Protein AF-A0A1X7UQG1-F1 (afdb_monomer)

Sequence (268 aa):
MSDMDQRREVWDGKVPVSFILSQQELQQAGGTTIPEPVFMLLPRVSYFPLVYDKLVKLYARAVSASLDDKIWLSYGPSPLKWHYPVGILFDLFARSTELPWEITVHFKDYPTDDILIYEGKEALEGHFLSKLKEADWLKHGAKVIQQFTPSEFGKLWQSISQHHFEDFWSVNQKLMLNIKGEMEPFKFVPFSIYREGKRLYQGLIASQDTTFGDVMNLYQKEFPSASLADHQFLLHGIEIPAVAHLQWVSEHLSYPDNFLHIVLTRKT

Nearest PDB structures (foldseek):
  4naw-assembly2_F  TM=9.025E-01  e=4.759E-30  Homo sapiens
  4naw-assembly4_N  TM=9.082E-01  e=2.559E-29  Homo sapiens
  5d7g-assembly2_E  TM=9.107E-01  e=7.105E-29  Homo sapiens
  5d7g-assembly2_G  TM=9.146E-01  e=2.362E-28  Homo sapiens
  5d7g-assembly1_A  TM=9.204E-01  e=1.270E-27  Homo sapiens

InterPro domains:
  IPR007239 Autophagy-related protein 5 [PTHR13040] (3-266)
  IPR042526 Autophagy protein Atg5, helix rich domain [G3DSA:1.10.246.190] (120-177)
  IPR042527 Autophagy protein Atg5, UblA domain superfamily [G3DSA:3.10.20.620] (14-119)
  IPR048318 Autophagy protein ATG5, UblB domain [PF04106] (189-264)
  IPR048939 Autophagy protein ATG5, UblA domain [PF20638] (10-107)
  IPR048940 Autophagy protein ATG5, alpha-helical bundle region [PF20637] (122-177)

Foldseek 3Di:
DDLVVLLVCLLQQWAWEWEAEDPVLLVVQVAPDGAHIDIDTHGQLAFPLLCVVVVCVRCCVRRVDDPPFQKWKDQVVGTAARLDGPLQSCLAHPLPHDDDRYMYIDRDPDPVVHYPGDPDDVVSLVSLVVLLQVQLCQFAVSPQVVPDDPVLSVQLSVCSSVSPDVSNCVRCVSSCAYPVRHRDFGQWQAEFEDHPNDTDDTDTDGQPPAFLLVVLVVVCVVVVVDDSVQKAWDQSRDGDDRRHRRSSCQNRRARSSSYRYIYIDTDD

Mean predicted aligned error: 4.46 Å

Secondary structure (DSSP, 8-state):
--HHHHHHHHHH-EEEEEEEE-HHHHHHTT--SPPPPEEEEEETTS-GGGGHHHHHHHHHHHHT--TTS--EEEETTEEP-TTS-HHHHHHHHTTTSPSSEEEEEESSS--TTTS-----HHHHHHHHHHHHHHHHHHHHTTTTGGG--HHHHHHHHHHHHTT-HHHHHHHHGGGGS-TTS-----SS--EEEEETTEEEE-----STT-BHHHHHHHHHHH-TTS-GGGEEEEETTEEPPTTSBHHHHHHHH--TTS-EEEEEEE--

Radius of gyration: 19.52 Å; Cα contacts (8 Å, |Δi|>4): 439; chains: 1; bounding box: 45×47×54 Å

Structure (mmCIF, N/CA/C/O backbone):
data_AF-A0A1X7UQG1-F1
#
_entry.id   AF-A0A1X7UQG1-F1
#
loop_
_atom_site.group_PDB
_atom_site.id
_atom_site.type_symbol
_atom_site.label_atom_id
_atom_site.label_alt_id
_atom_site.label_comp_id
_atom_site.label_asym_id
_atom_site.label_entity_id
_atom_site.label_seq_id
_atom_site.pdbx_PDB_ins_code
_atom_site.Cartn_x
_atom_site.Cartn_y
_atom_site.Cartn_z
_atom_site.occupancy
_atom_site.B_iso_or_equiv
_atom_site.auth_seq_id
_atom_site.auth_comp_id
_atom_site.auth_asym_id
_atom_site.auth_atom_id
_atom_site.pdbx_PDB_model_num
ATOM 1 N N . MET A 1 1 ? -8.277 2.140 -24.097 1.00 59.41 1 MET A N 1
ATOM 2 C CA . MET A 1 1 ? -7.894 2.718 -22.798 1.00 59.41 1 MET A CA 1
ATOM 3 C C . MET A 1 1 ? -6.431 3.094 -22.913 1.00 59.41 1 MET A C 1
ATOM 5 O O . MET A 1 1 ? -5.668 2.256 -23.378 1.00 59.41 1 MET A O 1
ATOM 9 N N . SER A 1 2 ? -6.079 4.347 -22.650 1.00 85.25 2 SER A N 1
ATOM 10 C CA . SER A 1 2 ? -4.690 4.812 -22.671 1.00 85.25 2 SER A CA 1
ATOM 11 C C . SER A 1 2 ? -3.938 4.358 -21.414 1.00 85.25 2 SER A C 1
ATOM 13 O O . SER A 1 2 ? -4.555 3.980 -20.417 1.00 85.25 2 SER A O 1
ATOM 15 N N . ASP A 1 3 ? -2.610 4.433 -21.439 1.00 85.56 3 ASP A N 1
ATOM 16 C CA . ASP A 1 3 ? -1.755 4.144 -20.279 1.00 85.56 3 ASP A CA 1
ATOM 17 C C . ASP A 1 3 ? -2.063 5.059 -19.072 1.00 85.56 3 ASP A C 1
ATOM 19 O O . ASP A 1 3 ? -2.015 4.639 -17.913 1.00 85.56 3 ASP A O 1
ATOM 23 N N . MET A 1 4 ? -2.449 6.315 -19.326 1.00 87.25 4 MET A N 1
ATOM 24 C CA . MET A 1 4 ? -2.867 7.256 -18.277 1.00 87.25 4 MET A CA 1
ATOM 25 C C . MET A 1 4 ? -4.212 6.875 -17.655 1.00 87.25 4 MET A C 1
ATOM 27 O O . MET A 1 4 ? -4.384 7.028 -16.444 1.00 87.25 4 MET A O 1
ATOM 31 N N . ASP A 1 5 ? -5.139 6.339 -18.452 1.00 91.12 5 ASP A N 1
ATOM 32 C CA . ASP A 1 5 ? -6.432 5.871 -17.947 1.00 91.12 5 ASP A CA 1
ATOM 33 C C . ASP A 1 5 ? -6.238 4.697 -16.979 1.00 91.12 5 ASP A C 1
ATOM 35 O O . ASP A 1 5 ? -6.887 4.631 -15.944 1.00 91.12 5 ASP A O 1
ATOM 39 N N . GLN A 1 6 ? -5.285 3.802 -17.239 1.00 91.81 6 GLN A N 1
ATOM 40 C CA . GLN A 1 6 ? -5.004 2.688 -16.328 1.00 91.81 6 GLN A CA 1
ATOM 41 C C . GLN A 1 6 ? -4.429 3.134 -14.990 1.00 91.81 6 GLN A C 1
ATOM 43 O O . GLN A 1 6 ? -4.849 2.652 -13.940 1.00 91.81 6 GLN A O 1
ATOM 48 N N . ARG A 1 7 ? -3.497 4.093 -15.015 1.00 94.81 7 ARG A N 1
ATOM 49 C CA . ARG A 1 7 ? -2.981 4.708 -13.787 1.00 94.81 7 ARG A CA 1
ATOM 50 C C . ARG A 1 7 ? -4.107 5.373 -12.999 1.00 94.81 7 ARG A C 1
ATOM 52 O O . ARG A 1 7 ? -4.094 5.327 -11.769 1.00 94.81 7 ARG A O 1
ATOM 59 N N . ARG A 1 8 ? -5.074 5.989 -13.693 1.00 96.62 8 ARG A N 1
ATOM 60 C CA . ARG A 1 8 ? -6.261 6.585 -13.069 1.00 96.62 8 ARG A CA 1
ATOM 61 C C . ARG A 1 8 ? -7.130 5.529 -12.400 1.00 96.62 8 ARG A C 1
ATOM 63 O O . ARG A 1 8 ? -7.465 5.709 -11.239 1.00 96.62 8 ARG A O 1
ATOM 70 N N . GLU A 1 9 ? -7.432 4.429 -13.084 1.00 96.19 9 GLU A N 1
ATOM 71 C CA . GLU A 1 9 ? -8.219 3.320 -12.522 1.00 96.19 9 GLU A CA 1
ATOM 72 C C . GLU A 1 9 ? -7.566 2.744 -11.256 1.00 96.19 9 GLU A C 1
ATOM 74 O O . GLU A 1 9 ? -8.230 2.531 -10.241 1.00 96.19 9 GLU A O 1
ATOM 79 N N . VAL A 1 10 ? -6.241 2.560 -11.275 1.00 96.62 10 VAL A N 1
ATOM 80 C CA . VAL A 1 10 ? -5.475 2.142 -10.090 1.00 96.62 10 VAL A CA 1
ATOM 81 C C . VAL A 1 10 ? -5.617 3.146 -8.947 1.00 96.62 10 VAL A C 1
ATOM 83 O O . VAL A 1 10 ? -5.850 2.751 -7.802 1.00 96.62 10 VAL A O 1
ATOM 86 N N . TRP A 1 11 ? -5.475 4.438 -9.248 1.00 97.88 11 TRP A N 1
ATOM 87 C CA . TRP A 1 11 ? -5.582 5.506 -8.258 1.00 97.88 11 TRP A CA 1
ATOM 88 C C . TRP A 1 11 ? -6.982 5.574 -7.648 1.00 97.88 11 TRP A C 1
ATOM 90 O O . TRP A 1 11 ? -7.111 5.558 -6.426 1.00 97.88 11 TRP A O 1
ATOM 100 N N . ASP A 1 12 ? -8.018 5.597 -8.484 1.00 97.75 12 ASP A N 1
ATOM 101 C CA . ASP A 1 12 ? -9.414 5.799 -8.092 1.00 97.75 12 ASP A CA 1
ATOM 102 C C . ASP A 1 12 ? -10.063 4.548 -7.482 1.00 97.75 12 ASP A C 1
ATOM 104 O O . ASP A 1 12 ? -11.163 4.635 -6.923 1.00 97.75 12 ASP A O 1
ATOM 108 N N . GLY A 1 13 ? -9.391 3.393 -7.535 1.00 97.56 13 GLY A N 1
ATOM 109 C CA . GLY A 1 13 ? -9.840 2.157 -6.906 1.00 97.56 13 GLY A CA 1
ATOM 110 C C . GLY A 1 13 ? -10.094 2.336 -5.406 1.00 97.56 13 GLY A C 1
ATOM 111 O O . GLY A 1 13 ? -9.231 2.806 -4.661 1.00 97.56 13 GLY A O 1
ATOM 112 N N . LYS A 1 14 ? -11.275 1.923 -4.928 1.00 97.50 14 LYS A N 1
ATOM 113 C CA . LYS A 1 14 ? -11.709 2.092 -3.528 1.00 97.50 14 LYS A CA 1
ATOM 114 C C . LYS A 1 14 ? -12.110 0.780 -2.868 1.00 97.50 14 LYS A C 1
ATOM 116 O O . LYS A 1 14 ? -12.450 -0.197 -3.532 1.00 97.50 14 LYS A O 1
ATOM 121 N N . VAL A 1 15 ? -12.091 0.793 -1.540 1.00 97.62 15 VAL A N 1
ATOM 122 C CA . VAL A 1 15 ? -12.613 -0.259 -0.668 1.00 97.62 15 VAL A CA 1
ATOM 123 C C . VAL A 1 15 ? -13.687 0.359 0.232 1.00 97.62 15 VAL A C 1
ATOM 125 O O . VAL A 1 15 ? -13.397 1.346 0.915 1.00 97.62 15 VAL A O 1
ATOM 128 N N . PRO A 1 16 ? -14.926 -0.164 0.240 1.00 97.81 16 PRO A N 1
ATOM 129 C CA . PRO A 1 16 ? -15.924 0.241 1.219 1.00 97.81 16 PRO A CA 1
ATOM 130 C C . PRO A 1 16 ? -15.582 -0.371 2.573 1.00 97.81 16 PRO A C 1
ATOM 132 O O . PRO A 1 16 ? -15.472 -1.587 2.694 1.00 97.81 16 PRO A O 1
ATOM 135 N N . VAL A 1 17 ? -15.411 0.481 3.580 1.00 98.31 17 VAL A N 1
ATOM 136 C CA . VAL A 1 17 ? -15.003 0.101 4.934 1.00 98.31 17 VAL A CA 1
ATOM 137 C C . VAL A 1 17 ? -16.041 0.585 5.940 1.00 98.31 17 VAL A C 1
ATOM 139 O O . VAL A 1 17 ? -16.493 1.730 5.868 1.00 98.31 17 VAL A O 1
ATOM 142 N N . SER A 1 18 ? -16.395 -0.287 6.880 1.00 97.69 18 SER A N 1
ATOM 143 C CA . SER A 1 18 ? -17.191 0.028 8.065 1.00 97.69 18 SER A CA 1
ATOM 144 C C . SER A 1 18 ? -16.286 -0.047 9.287 1.00 97.69 18 SER A C 1
ATOM 146 O O . SER A 1 18 ? -15.765 -1.111 9.604 1.00 97.69 18 SER A O 1
ATOM 148 N N . PHE A 1 19 ? -16.062 1.074 9.962 1.00 98.00 19 PHE A N 1
ATOM 149 C CA . PHE A 1 19 ? -15.296 1.100 11.202 1.00 98.00 19 PHE A CA 1
ATOM 150 C C . PHE A 1 19 ? -16.231 0.939 12.389 1.00 98.00 19 PHE A C 1
ATOM 152 O O . PHE A 1 19 ? -17.166 1.724 12.521 1.00 98.00 19 PHE A O 1
ATOM 159 N N . ILE A 1 20 ? -15.939 -0.001 13.283 1.00 95.81 20 ILE A N 1
ATOM 160 C CA . ILE A 1 20 ? -16.723 -0.270 14.493 1.00 95.81 20 ILE A CA 1
ATOM 161 C C . ILE A 1 20 ? -15.815 -0.151 15.710 1.00 95.81 20 ILE A C 1
ATOM 163 O O . ILE A 1 20 ? -14.703 -0.670 15.713 1.00 95.81 20 ILE A O 1
ATOM 167 N N . LEU A 1 21 ? -16.276 0.528 16.756 1.00 94.12 21 LEU A N 1
ATOM 168 C CA . LEU A 1 21 ? -15.535 0.599 18.011 1.00 94.12 21 LEU A CA 1
ATOM 169 C C . LEU A 1 21 ? -15.496 -0.774 18.707 1.00 94.12 21 LEU A C 1
ATOM 171 O O . LEU A 1 21 ? -16.513 -1.463 18.794 1.00 94.12 21 LEU A O 1
ATOM 175 N N . SER A 1 22 ? -14.337 -1.153 19.246 1.00 93.00 22 SER A N 1
ATOM 176 C CA . SER A 1 22 ? -14.184 -2.375 20.038 1.00 93.00 22 SER A CA 1
ATOM 177 C C . SER A 1 22 ? -15.160 -2.434 21.220 1.00 93.00 22 SER A C 1
ATOM 179 O O . SER A 1 22 ? -15.318 -1.481 21.983 1.00 93.00 22 SER A O 1
ATOM 181 N N . GLN A 1 23 ? -15.792 -3.593 21.413 1.00 88.31 23 GLN A N 1
ATOM 182 C CA . GLN A 1 23 ? -16.701 -3.823 22.542 1.00 88.31 23 GLN A CA 1
ATOM 183 C C . GLN A 1 23 ? -15.973 -3.759 23.893 1.00 88.31 23 GLN A C 1
ATOM 185 O O . GLN A 1 23 ? -16.553 -3.323 24.886 1.00 88.31 23 GLN A O 1
ATOM 190 N N . GLN A 1 24 ? -14.697 -4.156 23.933 1.00 86.12 24 GLN A N 1
ATOM 191 C CA . GLN A 1 24 ? -13.882 -4.080 25.147 1.00 86.12 24 GLN A CA 1
ATOM 192 C C . GLN A 1 24 ? -13.653 -2.624 25.567 1.00 86.12 24 GLN A C 1
ATOM 194 O O . GLN A 1 24 ? -13.787 -2.301 26.745 1.00 86.12 24 GLN A O 1
ATOM 199 N N . GLU A 1 25 ? -13.395 -1.736 24.604 1.00 83.94 25 GLU A N 1
ATOM 200 C CA . GLU A 1 25 ? -13.239 -0.297 24.854 1.00 83.94 25 GLU A CA 1
ATOM 201 C C . GLU A 1 25 ? -14.508 0.307 25.453 1.00 83.94 25 GLU A C 1
ATOM 203 O O . GLU A 1 25 ? -14.458 1.023 26.455 1.00 83.94 25 GLU A O 1
ATOM 208 N N . LEU A 1 26 ? -15.663 -0.033 24.875 1.00 82.88 26 LEU A N 1
ATOM 209 C CA . LEU A 1 26 ? -16.953 0.465 25.339 1.00 82.88 26 LEU A CA 1
ATOM 210 C C . LEU A 1 26 ? -17.259 0.017 26.777 1.00 82.88 26 LEU A C 1
ATOM 212 O O . LEU A 1 26 ? -17.682 0.827 27.605 1.00 82.88 26 LEU A O 1
ATOM 216 N N . GLN A 1 27 ? -17.003 -1.258 27.086 1.00 82.44 27 GLN A N 1
ATOM 217 C CA . GLN A 1 27 ? -17.193 -1.816 28.426 1.00 82.44 27 GLN A CA 1
ATOM 218 C C . GLN A 1 27 ? -16.283 -1.140 29.455 1.00 82.44 27 GLN A C 1
ATOM 220 O O . GLN A 1 27 ? -16.745 -0.757 30.529 1.00 82.44 27 GLN A O 1
ATOM 225 N N . GLN A 1 28 ? -15.003 -0.954 29.126 1.00 80.50 28 GLN A N 1
ATOM 226 C CA . GLN A 1 28 ? -14.041 -0.308 30.020 1.00 80.50 28 GLN A CA 1
ATOM 227 C C . GLN A 1 28 ? -14.352 1.173 30.257 1.00 80.50 28 GLN A C 1
ATOM 229 O O . GLN A 1 28 ? -14.067 1.691 31.335 1.00 80.50 28 GLN A O 1
ATOM 234 N N . ALA A 1 29 ? -14.937 1.857 29.274 1.00 78.38 29 ALA A N 1
ATOM 235 C CA . ALA A 1 29 ? -15.359 3.247 29.406 1.00 78.38 29 ALA A CA 1
ATOM 236 C C . ALA A 1 29 ? -16.652 3.422 30.227 1.00 78.38 29 ALA A C 1
ATOM 238 O O . ALA A 1 29 ? -17.062 4.553 30.484 1.00 78.38 29 ALA A O 1
ATOM 239 N N . GLY A 1 30 ? -17.321 2.330 30.627 1.00 72.88 30 GLY A N 1
ATOM 240 C CA . GLY A 1 30 ? -18.630 2.388 31.285 1.00 72.88 30 GLY A CA 1
ATOM 241 C C . GLY A 1 30 ? -19.737 2.933 30.374 1.00 72.88 30 GLY A C 1
ATOM 242 O O . GLY A 1 30 ? -20.778 3.380 30.858 1.00 72.88 30 GLY A O 1
ATOM 243 N N . GLY A 1 31 ? -19.506 2.929 29.057 1.00 66.94 31 GLY A N 1
ATOM 244 C CA . GLY A 1 31 ? -20.437 3.451 28.069 1.00 66.94 31 GLY A CA 1
ATOM 245 C C . GLY A 1 31 ? -21.631 2.518 27.900 1.00 66.94 31 GLY A C 1
ATOM 246 O O . GLY A 1 31 ? -21.480 1.346 27.571 1.00 66.94 31 GLY A O 1
ATOM 247 N N . THR A 1 32 ? -22.841 3.039 28.090 1.00 64.69 32 THR A N 1
ATOM 248 C CA . THR A 1 32 ? -24.092 2.299 27.836 1.00 64.69 32 THR A CA 1
ATOM 249 C C . THR A 1 32 ? -24.590 2.453 26.400 1.00 64.69 32 THR A C 1
ATOM 251 O O . THR A 1 32 ? -25.495 1.736 25.979 1.00 64.69 32 THR A O 1
ATOM 254 N N . THR A 1 33 ? -24.018 3.395 25.644 1.00 71.75 33 THR A N 1
ATOM 255 C CA . THR A 1 33 ? -24.432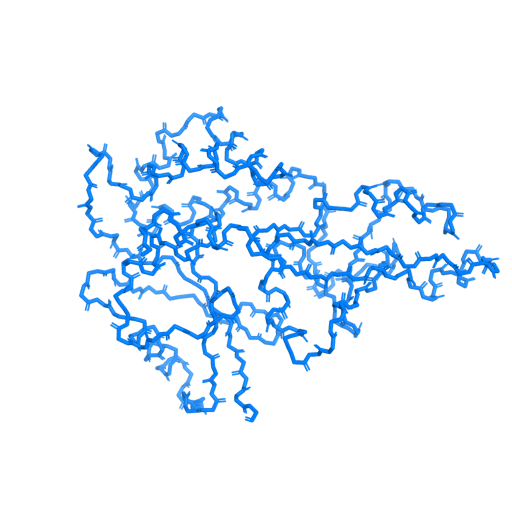 3.718 24.275 1.00 71.75 33 THR A CA 1
ATOM 256 C C . THR A 1 33 ? -23.372 3.236 23.297 1.00 71.75 33 THR A C 1
ATOM 258 O O . THR A 1 33 ? -22.259 3.756 23.291 1.00 71.75 33 THR A O 1
ATOM 261 N N . ILE A 1 34 ? -23.721 2.247 22.473 1.00 79.56 34 ILE A N 1
ATOM 262 C CA . ILE A 1 34 ? -22.856 1.752 21.399 1.00 79.56 34 ILE A CA 1
ATOM 263 C C . ILE A 1 34 ? -22.788 2.834 20.309 1.00 79.56 34 ILE A C 1
ATOM 265 O O . ILE A 1 34 ? -23.840 3.222 19.795 1.00 79.56 34 ILE A O 1
ATOM 269 N N . PRO A 1 35 ? -21.595 3.342 19.953 1.00 86.62 35 PRO A N 1
ATOM 270 C CA . PRO A 1 35 ? -21.457 4.312 18.872 1.00 86.62 35 PRO A CA 1
ATOM 271 C C . PRO A 1 35 ? -21.861 3.717 17.526 1.00 86.62 35 PRO A C 1
ATOM 273 O O . PRO A 1 35 ? -21.610 2.541 17.262 1.00 86.62 35 PRO A O 1
ATOM 276 N N . GLU A 1 36 ? -22.440 4.543 16.657 1.00 91.12 36 GLU A N 1
ATOM 277 C CA . GLU A 1 36 ? -22.753 4.119 15.294 1.00 91.12 36 GLU A CA 1
ATOM 278 C C . GLU A 1 36 ? -21.471 3.809 14.499 1.00 91.12 36 GLU A C 1
ATOM 280 O O . GLU A 1 36 ? -20.479 4.538 14.631 1.00 91.12 36 GLU A O 1
ATOM 285 N N . PRO A 1 37 ? -21.479 2.764 13.648 1.00 94.88 37 PRO A N 1
ATOM 286 C CA . PRO A 1 37 ? -20.381 2.491 12.732 1.00 94.88 37 PRO A CA 1
ATOM 287 C C . PRO A 1 37 ? -20.103 3.659 11.783 1.00 94.88 37 PRO A C 1
ATOM 289 O O . PRO A 1 37 ? -21.015 4.317 11.277 1.00 94.88 37 PRO A O 1
ATOM 292 N N . VAL A 1 38 ? -18.827 3.882 11.477 1.00 96.69 38 VAL A N 1
ATOM 293 C CA . VAL A 1 38 ? -18.390 4.926 10.543 1.00 96.69 38 VAL A CA 1
ATOM 294 C C . VAL A 1 38 ? -18.079 4.300 9.190 1.00 96.69 38 VAL A C 1
ATOM 296 O O . VAL A 1 38 ? -17.108 3.561 9.048 1.00 96.69 38 VAL A O 1
ATOM 299 N N . PHE A 1 39 ? -18.860 4.651 8.171 1.00 97.69 39 PHE A N 1
ATOM 300 C CA . PHE A 1 39 ? -18.666 4.157 6.808 1.00 97.69 39 PHE A CA 1
ATOM 301 C C . PHE A 1 39 ? -17.795 5.108 5.983 1.00 97.69 39 PHE A C 1
ATOM 303 O O . PHE A 1 39 ? -18.020 6.322 5.959 1.00 97.69 39 PHE A O 1
ATOM 310 N N . MET A 1 40 ? -16.797 4.566 5.284 1.00 97.81 40 MET A N 1
ATOM 311 C CA . MET A 1 40 ? -15.923 5.325 4.386 1.00 97.81 40 MET A CA 1
ATOM 312 C C . MET A 1 40 ? -15.562 4.511 3.140 1.00 97.81 40 MET A C 1
ATOM 314 O O . MET A 1 40 ? -15.283 3.319 3.220 1.00 97.81 40 MET A O 1
ATOM 318 N N . LEU A 1 41 ? -15.523 5.173 1.981 1.00 97.69 41 LEU A N 1
ATOM 319 C CA . LEU A 1 41 ? -14.890 4.634 0.777 1.00 97.69 41 LEU A CA 1
ATOM 320 C C . LEU A 1 41 ? -13.422 5.058 0.781 1.00 97.69 41 LEU A C 1
ATOM 322 O O . LEU A 1 41 ? -13.119 6.228 0.5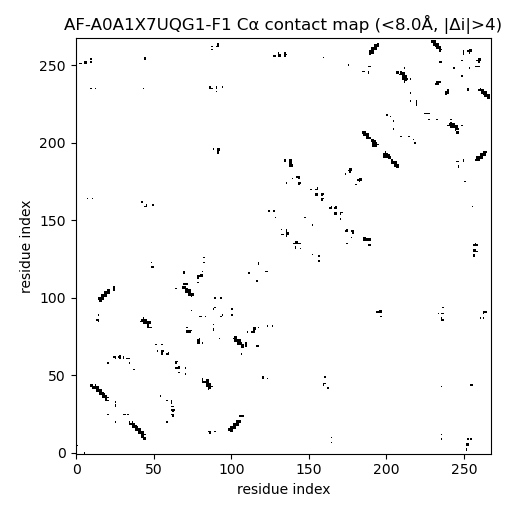39 1.00 97.69 41 LEU A O 1
ATOM 326 N N . LEU A 1 42 ? -12.521 4.127 1.078 1.00 98.06 42 LEU A N 1
ATOM 327 C CA . LEU A 1 42 ? -11.093 4.417 1.186 1.00 98.06 42 LEU A CA 1
ATOM 328 C C . LEU A 1 42 ? -10.366 4.083 -0.118 1.00 98.06 42 LEU A C 1
ATOM 330 O O . LEU A 1 42 ? -10.592 2.998 -0.656 1.00 98.06 42 LEU A O 1
ATOM 334 N N . PRO A 1 43 ? -9.472 4.952 -0.624 1.00 98.25 43 PRO A N 1
ATOM 335 C CA . PRO A 1 43 ? -8.645 4.615 -1.776 1.00 98.25 43 PRO A CA 1
ATOM 336 C C . PRO A 1 43 ? -7.723 3.430 -1.471 1.00 98.25 43 PRO A C 1
ATOM 338 O O . PRO A 1 43 ? -7.040 3.417 -0.445 1.00 98.25 43 PRO A O 1
ATOM 341 N N . ARG A 1 44 ? -7.643 2.462 -2.389 1.00 98.00 44 ARG A N 1
ATOM 342 C CA . ARG A 1 44 ? -6.767 1.280 -2.285 1.00 98.00 44 ARG A CA 1
ATOM 343 C C . ARG A 1 44 ? -5.301 1.665 -2.114 1.00 98.00 44 ARG A C 1
ATOM 345 O O . ARG A 1 44 ? -4.566 0.984 -1.405 1.00 98.00 44 ARG A O 1
ATOM 352 N N . VAL A 1 45 ? -4.898 2.749 -2.765 1.00 98.12 45 VAL A N 1
ATOM 353 C CA . VAL A 1 45 ? -3.527 3.267 -2.775 1.00 98.12 45 VAL A CA 1
ATOM 354 C C . VAL A 1 45 ? -3.169 4.114 -1.545 1.00 98.12 45 VAL A C 1
ATOM 356 O O . VAL A 1 45 ? -2.031 4.552 -1.419 1.00 98.12 45 VAL A O 1
ATOM 359 N N . SER A 1 46 ? -4.132 4.364 -0.652 1.00 97.25 46 SER A N 1
ATOM 360 C CA . SER A 1 46 ? -3.950 5.152 0.571 1.00 97.25 46 SER A CA 1
ATOM 361 C C . SER A 1 46 ? -3.598 4.263 1.773 1.00 97.25 46 SER A C 1
ATOM 363 O O . SER A 1 46 ? -3.472 3.046 1.644 1.00 97.25 46 SER A O 1
ATOM 365 N N . TYR A 1 47 ? -3.465 4.863 2.956 1.00 98.12 47 TYR A N 1
ATOM 366 C CA . TYR A 1 47 ? -3.092 4.201 4.208 1.00 98.12 47 TYR A CA 1
ATOM 367 C C . TYR A 1 47 ? -4.095 4.534 5.316 1.00 98.12 47 TYR A C 1
ATOM 369 O O . TYR A 1 47 ? -4.571 5.666 5.413 1.00 98.12 47 TYR A O 1
ATOM 377 N N . PHE A 1 48 ? -4.372 3.574 6.200 1.00 97.81 48 PHE A N 1
ATOM 378 C CA . PHE A 1 48 ? -5.325 3.761 7.298 1.00 97.81 48 PHE A CA 1
ATOM 379 C C . PHE A 1 48 ? -5.025 4.939 8.239 1.00 97.81 48 PHE A C 1
ATOM 381 O O . PHE A 1 48 ? -5.979 5.624 8.617 1.00 97.81 48 PHE A O 1
ATOM 388 N N . PRO A 1 49 ? -3.763 5.260 8.590 1.00 97.00 49 PRO A N 1
ATOM 389 C CA . PRO A 1 49 ? -3.502 6.388 9.479 1.00 97.00 49 PRO A CA 1
ATOM 390 C C . PRO A 1 49 ? -3.988 7.745 8.973 1.00 97.00 49 PRO A C 1
ATOM 392 O O . PRO A 1 49 ? -4.230 8.643 9.776 1.00 97.00 49 PRO A O 1
ATOM 395 N N . LEU A 1 50 ? -4.210 7.899 7.664 1.00 96.19 50 LEU A N 1
ATOM 396 C CA . LEU A 1 50 ? -4.763 9.130 7.093 1.00 96.19 50 LEU A CA 1
ATOM 397 C C . LEU A 1 50 ? -6.214 9.396 7.532 1.00 96.19 50 LEU A C 1
ATOM 399 O O . LEU A 1 50 ? -6.674 10.533 7.439 1.00 96.19 50 LEU A O 1
ATOM 403 N N . VAL A 1 51 ? -6.925 8.389 8.057 1.00 95.94 51 VAL A N 1
ATOM 404 C CA . VAL A 1 51 ? -8.277 8.550 8.622 1.00 95.94 51 VAL A CA 1
ATOM 405 C C . VAL A 1 51 ? -8.327 8.474 10.152 1.00 95.94 51 VAL A C 1
ATOM 407 O O . VAL A 1 51 ? -9.402 8.665 10.721 1.00 95.94 51 VAL A O 1
ATOM 410 N N . TYR A 1 52 ? -7.199 8.257 10.839 1.00 95.00 52 TYR A N 1
ATOM 411 C CA . TYR A 1 52 ? -7.162 8.096 12.300 1.00 95.00 52 TYR A CA 1
ATOM 412 C C . TYR A 1 52 ? -7.706 9.313 13.046 1.00 95.00 52 TYR A C 1
ATOM 414 O O . TYR A 1 52 ? -8.595 9.150 13.875 1.00 95.00 52 TYR A O 1
ATOM 422 N N . ASP A 1 53 ? -7.286 10.532 12.695 1.00 92.38 53 ASP A N 1
ATOM 423 C CA . ASP A 1 53 ? -7.782 11.758 13.341 1.00 92.38 53 ASP A CA 1
ATOM 424 C C . ASP A 1 53 ? -9.314 11.870 13.272 1.00 92.38 53 ASP A C 1
ATOM 426 O O . ASP A 1 53 ? -9.959 12.364 14.198 1.00 92.38 53 ASP A O 1
ATOM 430 N N . LYS A 1 54 ? -9.911 11.425 12.157 1.00 93.38 54 LYS A N 1
ATOM 431 C CA . LYS A 1 54 ? -11.365 11.426 11.969 1.00 93.38 54 LYS A CA 1
ATOM 432 C C . LYS A 1 54 ? -12.025 10.374 12.860 1.00 93.38 54 LYS A C 1
ATOM 434 O O . LYS A 1 54 ? -13.022 10.689 13.502 1.00 93.38 54 LYS A O 1
ATOM 439 N N . LEU A 1 55 ? -11.467 9.164 12.922 1.00 94.06 55 LEU A N 1
ATOM 440 C CA . LEU A 1 55 ? -11.964 8.088 13.784 1.00 94.06 55 LEU A CA 1
ATOM 441 C C . LEU A 1 55 ? -11.872 8.460 15.267 1.00 94.06 55 LEU A C 1
ATOM 443 O O . LEU A 1 55 ? -12.857 8.312 15.986 1.00 94.06 55 LEU A O 1
ATOM 447 N N . VAL A 1 56 ? -10.740 9.021 15.705 1.00 91.88 56 VAL A N 1
ATOM 448 C CA . VAL A 1 56 ? -10.554 9.482 17.088 1.00 91.88 56 VAL A CA 1
ATOM 449 C C . VAL A 1 56 ? -11.601 10.537 17.427 1.00 91.88 56 VAL A C 1
ATOM 451 O O . VAL A 1 56 ? -12.307 10.391 18.415 1.00 91.88 56 VAL A O 1
ATOM 454 N N . LYS A 1 57 ? -11.796 11.561 16.585 1.00 90.31 57 LYS A N 1
ATOM 455 C CA . LYS A 1 57 ? -12.809 12.606 16.833 1.00 90.31 57 LYS A CA 1
ATOM 456 C C . LYS A 1 57 ? -14.235 12.059 16.943 1.00 90.31 57 LYS A C 1
ATOM 458 O O . LYS A 1 57 ? -15.015 12.586 17.733 1.00 90.31 57 LYS A O 1
ATOM 463 N N . LEU A 1 58 ? -14.582 11.043 16.152 1.00 90.75 58 LEU A N 1
ATOM 464 C CA . LEU A 1 58 ? -15.920 10.444 16.155 1.00 90.75 58 LEU A CA 1
ATOM 465 C C . LEU A 1 58 ? -16.150 9.548 17.380 1.00 90.75 58 LEU A C 1
ATOM 467 O O . LEU A 1 58 ? -17.239 9.579 17.949 1.00 90.75 58 LEU A O 1
ATOM 471 N N . TYR A 1 59 ? -15.127 8.816 17.828 1.00 90.00 59 TYR A N 1
ATOM 472 C CA . TYR A 1 59 ? -15.239 7.891 18.960 1.00 90.00 59 TYR A CA 1
ATOM 473 C C . TYR A 1 59 ? -14.788 8.461 20.311 1.00 90.00 59 TYR A C 1
ATOM 475 O O . TYR A 1 59 ? -15.140 7.892 21.341 1.00 90.00 59 TYR A O 1
ATOM 483 N N . ALA A 1 60 ? -14.115 9.615 20.349 1.00 82.50 60 ALA A N 1
ATOM 484 C CA . ALA A 1 60 ? -13.593 10.237 21.572 1.00 82.50 60 ALA A CA 1
ATOM 485 C C . ALA A 1 60 ? -14.646 10.362 22.680 1.00 82.50 60 ALA A C 1
ATOM 487 O O . ALA A 1 60 ? -14.368 10.070 23.839 1.00 82.50 60 ALA A O 1
ATOM 488 N N . ARG A 1 61 ? -15.886 10.737 22.330 1.00 78.12 61 ARG A N 1
ATOM 489 C CA . ARG A 1 61 ? -16.982 10.874 23.306 1.00 78.12 61 ARG A CA 1
ATOM 490 C C . ARG A 1 61 ? -17.414 9.549 23.931 1.00 78.12 61 ARG A C 1
ATOM 492 O O . ARG A 1 61 ? -17.898 9.557 25.054 1.00 78.12 61 ARG A O 1
ATOM 499 N N . ALA A 1 62 ? -17.277 8.443 23.206 1.00 76.69 62 ALA A N 1
ATOM 500 C CA . ALA A 1 62 ? -17.745 7.137 23.650 1.00 76.69 62 ALA A CA 1
ATOM 501 C C . ALA A 1 62 ? -16.785 6.464 24.634 1.00 76.69 62 ALA A C 1
ATOM 503 O O . ALA A 1 62 ? -17.221 5.715 25.500 1.00 76.69 62 ALA A O 1
ATOM 504 N N . VAL A 1 63 ? -15.487 6.736 24.491 1.00 77.88 63 VAL A N 1
ATOM 505 C CA . VAL A 1 63 ? -14.424 6.049 25.243 1.00 77.88 63 VAL A CA 1
ATOM 506 C C . VAL A 1 63 ? -13.551 6.989 26.067 1.00 77.88 63 VAL A C 1
ATOM 508 O O . VAL A 1 63 ? -12.585 6.552 26.680 1.00 77.88 63 VAL A O 1
ATOM 511 N N . SER A 1 64 ? -13.889 8.282 26.102 1.00 74.06 64 SER A N 1
ATOM 512 C CA . SER A 1 64 ? -13.023 9.343 26.641 1.00 74.06 64 SER A CA 1
ATOM 513 C C . SER A 1 64 ? -11.612 9.326 26.033 1.00 74.06 64 SER A C 1
ATOM 515 O O . SER A 1 64 ? -10.657 9.725 26.694 1.00 74.06 64 SER A O 1
ATOM 517 N N . ALA A 1 65 ? -11.486 8.856 24.785 1.00 69.38 65 ALA A N 1
ATOM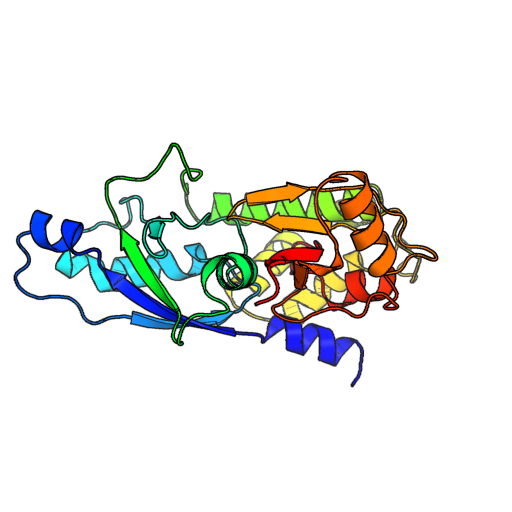 518 C CA . ALA A 1 65 ? -10.205 8.776 24.097 1.00 69.38 65 ALA A CA 1
ATOM 519 C C . ALA A 1 65 ? -9.703 10.170 23.710 1.00 69.38 65 ALA A C 1
ATOM 521 O O . ALA A 1 65 ? -10.468 11.046 23.286 1.00 69.38 65 ALA A O 1
ATOM 522 N N . SER A 1 66 ? -8.400 10.354 23.839 1.00 66.94 66 SER A N 1
ATOM 523 C CA . SER A 1 66 ? -7.651 11.530 23.429 1.00 66.94 66 SER A CA 1
ATOM 524 C C . SER A 1 66 ? -6.952 11.292 22.086 1.00 66.94 66 SER A C 1
ATOM 526 O O . SER A 1 66 ? -6.817 10.164 21.619 1.00 66.94 66 SER A O 1
ATOM 528 N N . LEU A 1 67 ? -6.481 12.369 21.451 1.00 61.97 67 LEU A N 1
ATOM 529 C CA . LEU A 1 67 ? -5.631 12.263 20.256 1.00 61.97 67 LEU A CA 1
ATOM 530 C C . LEU A 1 67 ? -4.256 11.644 20.554 1.00 61.97 67 LEU A C 1
ATOM 532 O O . LEU A 1 67 ? -3.582 11.228 19.616 1.00 61.97 67 LEU A O 1
ATOM 536 N N . ASP A 1 68 ? -3.869 11.575 21.829 1.00 66.62 68 ASP A N 1
ATOM 537 C CA . ASP A 1 68 ? -2.607 10.983 22.274 1.00 66.62 68 ASP A CA 1
ATOM 538 C C . ASP A 1 68 ? -2.717 9.458 22.464 1.00 66.62 68 ASP A C 1
ATOM 540 O O . ASP A 1 68 ? -1.699 8.777 22.620 1.00 66.62 68 ASP A O 1
ATOM 544 N N . ASP A 1 69 ? -3.935 8.901 22.431 1.00 72.44 69 ASP A N 1
ATOM 545 C CA . ASP A 1 69 ? -4.141 7.460 22.540 1.00 72.44 69 ASP A CA 1
ATOM 546 C C . ASP A 1 69 ? -3.657 6.734 21.284 1.00 72.44 69 ASP A C 1
ATOM 548 O O . ASP A 1 69 ? -3.839 7.172 20.142 1.00 72.44 69 ASP A O 1
ATOM 552 N N . LYS A 1 70 ? -3.056 5.561 21.496 1.00 85.88 70 LYS A N 1
ATOM 553 C CA . LYS A 1 70 ? -2.495 4.748 20.419 1.00 85.88 70 LYS A CA 1
ATOM 554 C C . LYS A 1 70 ? -3.603 3.987 19.702 1.00 85.88 70 LYS A C 1
ATOM 556 O O . LYS A 1 70 ? -3.826 2.805 19.948 1.00 85.88 70 LYS A O 1
ATOM 561 N N . ILE A 1 71 ? -4.272 4.669 18.779 1.00 93.06 71 ILE A N 1
ATOM 562 C CA . ILE A 1 71 ? -5.242 4.044 17.884 1.00 93.06 71 ILE A CA 1
ATOM 563 C C . ILE A 1 71 ? -4.587 2.936 17.043 1.00 93.06 71 ILE A C 1
ATOM 565 O O . ILE A 1 71 ? -3.519 3.111 16.445 1.00 93.06 71 ILE A O 1
ATOM 569 N N . TRP A 1 72 ? -5.260 1.793 16.957 1.00 95.94 72 TRP A N 1
ATOM 570 C CA . TRP A 1 72 ? -4.929 0.720 16.027 1.00 95.94 72 TRP A CA 1
ATOM 571 C C . TRP A 1 72 ? -6.194 0.038 15.512 1.00 95.94 72 TRP A C 1
ATOM 573 O O . TRP A 1 72 ? -7.290 0.206 16.048 1.00 95.94 72 TRP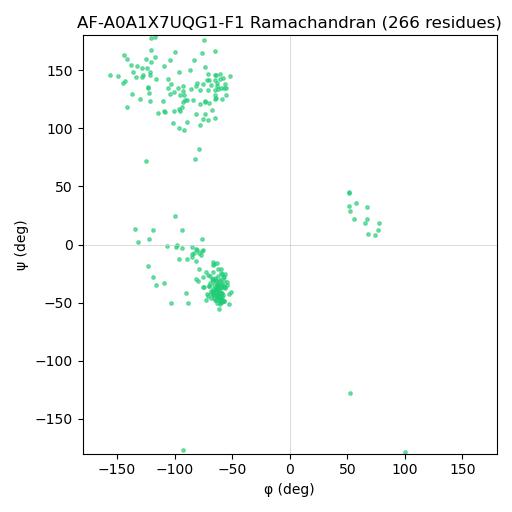 A O 1
ATOM 583 N N . LEU A 1 73 ? -6.038 -0.693 14.411 1.00 97.62 73 LEU A N 1
ATOM 584 C CA . LEU A 1 73 ? -7.139 -1.321 13.697 1.00 97.62 73 LEU A CA 1
ATOM 585 C C . LEU A 1 73 ? -6.937 -2.829 13.622 1.00 97.62 73 LEU A C 1
ATOM 587 O O . LEU A 1 73 ? -5.808 -3.290 13.442 1.00 97.62 73 LEU A O 1
ATOM 591 N N . SER A 1 74 ? -8.028 -3.587 13.673 1.00 97.38 74 SER A N 1
ATOM 592 C CA . SER A 1 74 ? -8.013 -5.028 13.431 1.00 97.38 74 SER A CA 1
ATOM 593 C C . SER A 1 74 ? -9.106 -5.463 12.468 1.00 97.38 74 SER A C 1
ATOM 595 O O . SER A 1 74 ? -10.171 -4.854 12.380 1.00 97.38 74 SER A O 1
ATOM 597 N N . TYR A 1 75 ? -8.852 -6.572 11.785 1.00 96.00 75 TYR A N 1
ATOM 598 C CA . TYR A 1 75 ? -9.875 -7.350 11.105 1.00 96.00 75 TYR A CA 1
ATOM 599 C C . TYR A 1 75 ? -9.988 -8.713 11.790 1.00 96.00 75 TYR A C 1
ATOM 601 O O . TYR A 1 75 ? -9.036 -9.500 11.783 1.00 96.00 75 TYR A O 1
ATOM 609 N N . GLY A 1 76 ? -11.128 -8.970 12.437 1.00 91.94 76 GLY A N 1
ATOM 610 C CA . GLY A 1 76 ? -11.262 -10.105 13.349 1.00 91.94 76 GLY A CA 1
ATOM 611 C C . GLY A 1 76 ? -10.126 -10.102 14.389 1.00 91.94 76 GLY A C 1
ATOM 612 O O . GLY A 1 76 ? -9.880 -9.061 15.001 1.00 91.94 76 GLY A O 1
ATOM 613 N N . PRO A 1 77 ? -9.390 -11.216 14.568 1.00 91.56 77 PRO A N 1
ATOM 614 C CA . PRO A 1 77 ? -8.275 -11.290 15.511 1.00 91.56 77 PRO A CA 1
ATOM 615 C C . PRO A 1 77 ? -6.964 -10.692 14.976 1.00 91.56 77 PRO A C 1
ATOM 617 O O . PRO A 1 77 ? -5.972 -10.702 15.692 1.00 91.56 77 PRO A O 1
ATOM 620 N N . SER A 1 78 ? -6.904 -10.247 13.716 1.00 94.69 78 SER A N 1
ATOM 621 C CA . SER A 1 78 ? -5.654 -9.831 13.067 1.00 94.69 78 SER A CA 1
ATOM 622 C C . SER A 1 78 ? -5.446 -8.315 13.141 1.00 94.69 78 SER A C 1
ATOM 624 O O . SER A 1 78 ? -6.217 -7.574 12.520 1.00 94.69 78 SER A O 1
ATOM 626 N N . PRO A 1 79 ? -4.392 -7.827 13.824 1.00 96.56 79 PRO A N 1
ATOM 627 C CA . PRO A 1 79 ? -3.998 -6.424 13.764 1.00 96.56 79 PRO A CA 1
ATOM 628 C C . PRO A 1 79 ? -3.568 -6.013 12.350 1.00 96.56 79 PRO A C 1
ATOM 630 O O . PRO A 1 79 ? -2.814 -6.719 11.669 1.00 96.56 79 PRO A O 1
ATOM 633 N N . LEU A 1 80 ? -4.022 -4.846 11.900 1.00 97.12 80 LEU A N 1
ATOM 634 C CA . LEU A 1 80 ? -3.710 -4.313 10.579 1.00 97.12 80 LEU A CA 1
ATOM 635 C C . LEU A 1 80 ? -2.432 -3.468 10.624 1.00 97.12 80 LEU A C 1
ATOM 637 O O . LEU A 1 80 ? -2.317 -2.496 11.371 1.00 97.12 80 LEU A O 1
ATOM 641 N N . LYS A 1 81 ? -1.461 -3.823 9.777 1.00 97.25 81 LYS A N 1
ATOM 642 C CA . LYS A 1 81 ? -0.186 -3.104 9.655 1.00 97.25 81 LYS A CA 1
ATOM 643 C C . LYS A 1 81 ? -0.409 -1.753 8.984 1.00 97.25 81 LYS A C 1
ATOM 645 O O . LYS A 1 81 ? -0.602 -1.685 7.776 1.00 97.25 81 LYS A O 1
ATOM 650 N N . TRP A 1 82 ? -0.327 -0.676 9.758 1.00 96.56 82 TRP A N 1
ATOM 651 C CA . TRP A 1 82 ? -0.644 0.682 9.301 1.00 96.56 82 TRP A CA 1
ATOM 652 C C . TRP A 1 82 ? 0.197 1.182 8.115 1.00 96.56 82 TRP A C 1
ATOM 654 O O . TRP A 1 82 ? -0.249 2.050 7.368 1.00 96.56 82 TRP A O 1
ATOM 664 N N . HIS A 1 83 ? 1.405 0.642 7.947 1.00 96.19 83 HIS A N 1
ATOM 665 C CA . HIS A 1 83 ? 2.337 1.003 6.880 1.00 96.19 83 HIS A CA 1
ATOM 666 C C . HIS A 1 83 ? 2.075 0.242 5.570 1.00 96.19 83 HIS A C 1
ATOM 668 O O . HIS A 1 83 ? 2.771 0.465 4.586 1.00 96.19 83 HIS A O 1
ATOM 674 N N . TYR A 1 84 ? 1.097 -0.669 5.526 1.00 97.69 84 TYR A N 1
ATOM 675 C CA . TYR A 1 84 ? 0.661 -1.291 4.275 1.00 97.69 84 TYR A CA 1
ATOM 676 C C . TYR A 1 84 ? -0.506 -0.493 3.678 1.00 97.69 84 TYR A C 1
ATOM 678 O O . TYR A 1 84 ? -1.427 -0.127 4.416 1.00 97.69 84 TYR A O 1
ATOM 686 N N . PRO A 1 85 ? -0.506 -0.245 2.354 1.00 98.19 85 PRO A N 1
ATOM 687 C CA . PRO A 1 85 ? -1.657 0.324 1.671 1.00 98.19 85 PRO A CA 1
ATOM 688 C C . PRO A 1 85 ? -2.961 -0.435 1.951 1.00 98.19 85 PRO A C 1
ATOM 690 O O . PRO A 1 85 ? -2.980 -1.667 2.036 1.00 98.19 85 PRO A O 1
ATOM 693 N N . VAL A 1 86 ? -4.071 0.303 2.024 1.00 98.38 86 VAL A N 1
ATOM 694 C CA . VAL A 1 86 ? -5.420 -0.217 2.314 1.00 98.38 86 VAL A CA 1
ATOM 695 C C . VAL A 1 86 ? -5.785 -1.369 1.379 1.00 98.38 86 VAL A C 1
ATOM 697 O O . VAL A 1 86 ? -6.308 -2.385 1.830 1.00 98.38 86 VAL A O 1
ATOM 700 N N . GLY A 1 87 ? -5.474 -1.244 0.087 1.00 97.88 87 GLY A N 1
ATOM 701 C CA . GLY A 1 87 ? -5.770 -2.266 -0.914 1.00 97.88 87 GLY A CA 1
ATOM 702 C C . GLY A 1 87 ? -5.036 -3.584 -0.669 1.00 97.88 87 GLY A C 1
ATOM 703 O O . GLY A 1 87 ? -5.643 -4.634 -0.836 1.00 97.88 87 GLY A O 1
ATOM 704 N N . ILE A 1 88 ? -3.778 -3.540 -0.211 1.00 97.62 88 ILE A N 1
ATOM 705 C CA . ILE A 1 88 ? -3.018 -4.759 0.120 1.00 97.62 88 ILE A CA 1
ATOM 706 C C . ILE A 1 88 ? -3.672 -5.466 1.302 1.00 97.62 88 ILE A C 1
ATOM 708 O O . ILE A 1 88 ? -3.873 -6.677 1.268 1.00 97.62 88 ILE A O 1
ATOM 712 N N . LEU A 1 89 ? -3.998 -4.714 2.358 1.00 97.50 89 LEU A N 1
ATOM 713 C CA . LEU A 1 89 ? -4.625 -5.277 3.550 1.00 97.50 89 LEU A CA 1
ATOM 714 C C . LEU A 1 89 ? -5.998 -5.875 3.208 1.00 97.50 89 LEU A C 1
ATOM 716 O O . LEU A 1 89 ? -6.294 -6.991 3.622 1.00 97.50 89 LEU A O 1
ATOM 720 N N . PHE A 1 90 ? -6.797 -5.188 2.393 1.00 97.06 90 PHE A N 1
ATOM 721 C CA . PHE A 1 90 ? -8.077 -5.715 1.930 1.00 97.06 90 PHE A CA 1
ATOM 722 C C . PHE A 1 90 ? -7.910 -7.020 1.138 1.00 97.06 90 PHE A C 1
ATOM 724 O O . PHE A 1 90 ? -8.559 -8.018 1.452 1.00 97.06 90 PHE A O 1
ATOM 731 N N . ASP A 1 91 ? -7.004 -7.043 0.157 1.00 95.81 91 ASP A N 1
ATOM 732 C CA . ASP A 1 91 ? -6.772 -8.222 -0.680 1.00 95.81 91 ASP A CA 1
ATOM 733 C C . ASP A 1 91 ? -6.203 -9.407 0.132 1.00 95.81 91 ASP A C 1
ATOM 735 O O . ASP A 1 91 ? -6.475 -10.559 -0.203 1.00 95.81 91 ASP A O 1
ATOM 739 N N . LEU A 1 92 ? -5.457 -9.144 1.216 1.00 94.25 92 LEU A N 1
ATOM 740 C CA . LEU A 1 92 ? -4.921 -10.169 2.123 1.00 94.25 92 LEU A CA 1
ATOM 741 C C . LEU A 1 92 ? -5.975 -10.788 3.046 1.00 94.25 92 LEU A C 1
ATOM 743 O O . LEU A 1 92 ? -5.861 -11.971 3.369 1.00 94.25 92 LEU A O 1
ATOM 747 N N . PHE A 1 93 ? -6.936 -9.995 3.525 1.00 92.88 93 PHE A N 1
ATOM 748 C CA . PHE A 1 93 ? -7.787 -10.382 4.655 1.00 92.88 93 PHE A CA 1
ATOM 749 C C . PHE A 1 93 ? -9.275 -10.528 4.316 1.00 92.88 93 PHE A C 1
ATOM 751 O O . PHE A 1 93 ? -9.941 -11.381 4.898 1.00 92.88 93 PHE A O 1
ATOM 758 N N . ALA A 1 94 ? -9.806 -9.713 3.404 1.00 88.06 94 ALA A N 1
ATOM 759 C CA . ALA A 1 94 ? -11.249 -9.473 3.289 1.00 88.06 94 ALA A CA 1
ATOM 760 C C . ALA A 1 94 ? -11.790 -9.523 1.851 1.00 88.06 94 ALA A C 1
ATOM 762 O O . ALA A 1 94 ? -12.923 -9.130 1.584 1.00 88.06 94 ALA A O 1
ATOM 763 N N . ARG A 1 95 ? -11.008 -1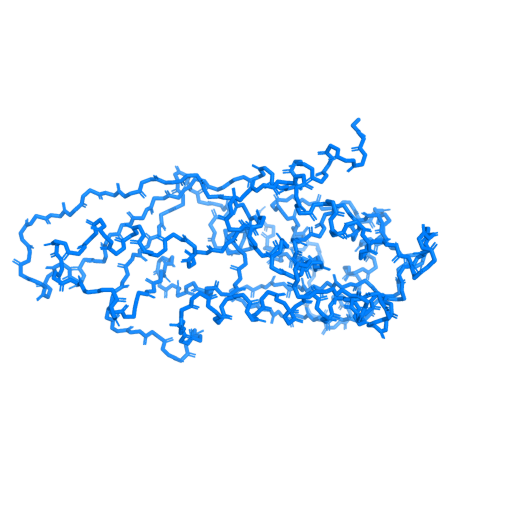0.033 0.893 1.00 83.56 95 ARG A N 1
ATOM 764 C CA . ARG A 1 95 ? -11.458 -10.166 -0.503 1.00 83.56 95 ARG A CA 1
ATOM 765 C C . ARG A 1 95 ? -12.700 -11.052 -0.647 1.00 83.56 95 ARG A C 1
ATOM 767 O O . ARG A 1 95 ? -13.578 -10.740 -1.444 1.00 83.56 95 ARG A O 1
ATOM 774 N N . SER A 1 96 ? -12.739 -12.161 0.088 1.00 83.19 96 SER A N 1
ATOM 775 C CA . SER A 1 96 ? -13.804 -13.169 -0.006 1.00 83.19 96 SER A CA 1
ATOM 776 C C . SER A 1 96 ? -14.933 -12.945 1.002 1.00 83.19 96 SER A C 1
ATOM 778 O O . SER A 1 96 ? -15.733 -13.850 1.225 1.00 83.19 96 SER A O 1
ATOM 780 N N . THR A 1 97 ? -14.980 -11.777 1.648 1.00 85.06 97 THR A N 1
ATOM 781 C CA . THR A 1 97 ? -16.011 -11.443 2.636 1.00 85.06 97 THR A CA 1
ATOM 782 C C . THR A 1 97 ? -17.041 -10.486 2.069 1.00 85.06 97 THR A C 1
ATOM 784 O O . THR A 1 97 ? -16.782 -9.768 1.103 1.00 85.06 97 THR A O 1
ATOM 787 N N . GLU A 1 98 ? -18.219 -10.464 2.687 1.00 90.56 98 GLU A N 1
ATOM 788 C CA . GLU A 1 98 ? -19.256 -9.505 2.331 1.00 90.56 98 GLU A CA 1
ATOM 789 C C . GLU A 1 98 ? -18.778 -8.075 2.605 1.00 90.56 98 GLU A C 1
ATOM 791 O O . GLU A 1 98 ? -18.102 -7.795 3.596 1.00 90.56 98 GLU A O 1
ATOM 796 N N . LEU A 1 99 ? -19.098 -7.174 1.678 1.00 94.12 99 LEU A N 1
ATOM 797 C CA . LEU A 1 99 ? -18.820 -5.751 1.821 1.00 94.12 99 LEU A CA 1
ATOM 798 C C . LEU A 1 99 ? -19.977 -5.066 2.567 1.00 94.12 99 LEU A C 1
ATOM 800 O O . LEU A 1 99 ? -21.128 -5.468 2.387 1.00 94.12 99 LEU A O 1
ATOM 804 N N . PRO A 1 100 ? -19.714 -3.981 3.319 1.00 96.25 100 PRO A N 1
ATOM 805 C CA . PRO A 1 100 ? -18.424 -3.304 3.494 1.00 96.25 100 PRO A CA 1
ATOM 806 C C . PRO A 1 100 ? -17.442 -4.087 4.376 1.00 96.25 100 PRO A C 1
ATOM 808 O O . PRO A 1 100 ? -17.846 -4.824 5.265 1.00 96.25 100 PRO A O 1
ATOM 811 N N . TRP A 1 101 ? -16.141 -3.882 4.157 1.00 97.19 101 TRP A N 1
ATOM 812 C CA . TRP A 1 101 ? -15.095 -4.470 4.987 1.00 97.19 101 TRP A CA 1
ATOM 813 C C . TRP A 1 101 ? -15.179 -3.914 6.411 1.00 97.19 101 TRP A C 1
ATOM 815 O O . TRP A 1 101 ? -14.890 -2.740 6.651 1.00 97.19 101 TRP A O 1
ATOM 825 N N . GLU A 1 102 ? -15.607 -4.753 7.348 1.00 97.12 102 GLU A N 1
ATOM 826 C CA . GLU A 1 102 ? -15.745 -4.388 8.753 1.00 97.12 102 GLU A CA 1
ATOM 827 C C . GLU A 1 102 ? -14.385 -4.384 9.461 1.00 97.12 102 GLU A C 1
ATOM 829 O O . GLU A 1 102 ? -13.694 -5.398 9.506 1.00 97.12 102 GLU A O 1
ATOM 834 N N . ILE A 1 103 ? -13.994 -3.244 10.025 1.00 97.94 103 ILE A N 1
ATOM 835 C CA . ILE A 1 103 ? -12.732 -3.053 10.742 1.00 97.94 103 ILE A CA 1
ATOM 836 C C . ILE A 1 103 ? -13.029 -2.583 12.158 1.00 97.94 103 ILE A C 1
ATOM 838 O O . ILE A 1 103 ? -13.744 -1.602 12.368 1.00 97.94 103 ILE A O 1
ATOM 842 N N . THR A 1 104 ? -12.424 -3.242 13.140 1.00 97.56 104 THR A N 1
ATOM 843 C CA . THR A 1 104 ? -12.538 -2.846 14.541 1.00 97.56 104 THR A CA 1
ATOM 844 C C . THR A 1 104 ? -11.498 -1.781 14.886 1.00 97.56 104 THR A C 1
ATOM 846 O O . THR A 1 104 ? -10.324 -1.909 14.535 1.00 97.56 104 THR A O 1
ATOM 849 N N . VAL A 1 105 ? -11.934 -0.730 15.580 1.00 96.38 105 VAL A N 1
ATOM 850 C CA . VAL A 1 105 ? -11.110 0.371 16.088 1.00 96.38 105 VAL A CA 1
ATOM 851 C C . VAL A 1 105 ? -10.836 0.161 17.571 1.00 96.38 105 VAL A C 1
ATOM 853 O O . VAL A 1 105 ? -11.766 -0.051 18.355 1.00 96.38 105 VAL A O 1
ATOM 856 N N . HIS A 1 106 ? -9.568 0.279 17.946 1.00 94.50 106 HIS A N 1
ATOM 857 C CA . HIS A 1 106 ? -9.070 0.134 19.311 1.00 94.50 106 HIS A CA 1
ATOM 858 C C . HIS A 1 106 ? -8.213 1.347 19.687 1.00 94.50 106 HIS A C 1
ATOM 860 O O . HIS A 1 106 ? -7.596 1.956 18.813 1.00 94.50 106 HIS A O 1
ATOM 866 N N . PHE A 1 107 ? -8.158 1.680 20.975 1.00 91.44 107 PHE A N 1
ATOM 867 C CA . PHE A 1 107 ? -7.371 2.778 21.555 1.00 91.44 107 PHE A CA 1
ATOM 868 C C . PHE A 1 107 ? -6.400 2.304 22.653 1.00 91.44 107 PHE A C 1
ATOM 870 O O . PHE A 1 107 ? -5.434 2.998 22.971 1.00 91.44 107 PHE A O 1
ATOM 877 N N . LYS A 1 108 ? -6.632 1.114 23.209 1.00 88.00 108 LYS A N 1
ATOM 878 C CA . LYS A 1 108 ? -5.850 0.443 24.252 1.00 88.00 108 LYS A CA 1
ATOM 879 C C . LYS A 1 108 ? -5.325 -0.900 23.755 1.00 88.00 108 LYS A C 1
ATOM 881 O O . LYS A 1 108 ? -5.589 -1.293 22.623 1.00 88.00 108 LYS A O 1
ATOM 886 N N . ASP A 1 109 ? -4.551 -1.582 24.600 1.00 89.56 109 ASP A N 1
ATOM 887 C CA . ASP A 1 109 ? -4.019 -2.928 24.336 1.00 89.56 109 ASP A CA 1
ATOM 888 C C . ASP A 1 109 ? -3.305 -3.033 22.977 1.00 89.56 109 ASP A C 1
ATOM 890 O O . ASP A 1 109 ? -3.523 -3.950 22.189 1.00 89.56 109 ASP A O 1
ATOM 894 N N . TYR A 1 110 ? -2.458 -2.039 22.689 1.00 92.88 110 TYR A N 1
ATOM 895 C CA . TYR A 1 110 ? -1.742 -1.946 21.419 1.00 92.88 110 TYR A CA 1
ATOM 896 C C . TYR A 1 110 ? -0.871 -3.195 21.182 1.00 92.88 110 TYR A C 1
ATOM 898 O O . TYR A 1 110 ? -0.006 -3.482 22.017 1.00 92.88 110 TYR A O 1
ATOM 906 N N . PRO A 1 111 ? -1.013 -3.903 20.047 1.00 94.19 111 PRO A N 1
ATOM 907 C CA . PRO A 1 111 ? -0.324 -5.168 19.808 1.00 94.19 111 PRO A CA 1
ATOM 908 C C . PRO A 1 111 ? 1.112 -4.929 19.320 1.00 94.19 111 PRO A C 1
ATOM 910 O O . PRO A 1 111 ? 1.434 -5.095 18.142 1.00 94.19 111 PRO A O 1
ATOM 913 N N . THR A 1 112 ? 1.992 -4.511 20.235 1.00 93.06 112 THR A N 1
ATOM 914 C CA . THR A 1 112 ? 3.393 -4.153 19.940 1.00 93.06 112 THR A CA 1
ATOM 915 C C . THR A 1 112 ? 4.227 -5.308 19.393 1.00 93.06 112 THR A C 1
ATOM 917 O O . THR A 1 112 ? 5.237 -5.059 18.739 1.00 93.06 112 THR A O 1
ATOM 920 N N . ASP A 1 113 ? 3.805 -6.548 19.637 1.00 93.06 113 ASP A N 1
ATOM 921 C CA . ASP A 1 113 ? 4.473 -7.747 19.123 1.00 93.06 113 ASP A CA 1
ATOM 922 C C . ASP A 1 113 ? 4.124 -8.025 17.646 1.00 93.06 113 ASP A C 1
ATOM 924 O O . ASP A 1 113 ? 4.895 -8.677 16.940 1.00 93.06 113 ASP A O 1
ATOM 928 N N . ASP A 1 114 ? 3.002 -7.486 17.147 1.00 91.00 114 ASP A N 1
ATOM 929 C CA . ASP A 1 114 ? 2.479 -7.763 15.801 1.00 91.00 114 ASP A CA 1
ATOM 930 C C . ASP A 1 114 ? 2.613 -6.582 14.828 1.00 91.00 114 ASP A C 1
ATOM 932 O O . ASP A 1 114 ? 2.780 -6.779 13.612 1.00 91.00 114 ASP A O 1
ATOM 936 N N . ILE A 1 115 ? 2.508 -5.345 15.333 1.00 93.81 115 ILE A N 1
ATOM 937 C CA . ILE A 1 115 ? 2.559 -4.122 14.521 1.00 93.81 115 ILE A CA 1
ATOM 938 C C . ILE A 1 115 ? 3.488 -3.069 15.125 1.00 93.81 115 ILE A C 1
ATOM 940 O O . ILE A 1 115 ? 3.568 -2.873 16.336 1.00 93.81 115 ILE A O 1
ATOM 944 N N . LEU A 1 116 ? 4.164 -2.339 14.235 1.00 92.69 116 LEU A N 1
ATOM 945 C CA . LEU A 1 116 ? 4.979 -1.183 14.602 1.00 92.69 116 LEU A CA 1
ATOM 946 C C . LEU A 1 116 ? 4.109 -0.124 15.273 1.00 92.69 116 LEU A C 1
ATOM 948 O O . LEU A 1 116 ? 2.999 0.124 14.808 1.00 92.69 116 LEU A O 1
ATOM 952 N N . ILE A 1 117 ? 4.641 0.561 16.280 1.00 92.00 117 ILE A N 1
ATOM 953 C CA . ILE A 1 117 ? 3.957 1.702 16.891 1.00 92.00 117 ILE A CA 1
ATOM 954 C C . ILE A 1 117 ? 3.839 2.816 15.845 1.00 92.00 117 ILE A C 1
ATOM 956 O O . ILE A 1 117 ? 4.815 3.178 15.190 1.00 92.00 117 ILE A O 1
ATOM 960 N N . TYR A 1 118 ? 2.629 3.337 15.662 1.00 92.62 118 TYR A N 1
ATOM 961 C CA . TYR A 1 118 ? 2.398 4.509 14.825 1.00 92.62 118 TYR A CA 1
ATOM 962 C C . TYR A 1 118 ? 2.710 5.780 15.623 1.00 92.62 118 TYR A C 1
ATOM 964 O O . TYR A 1 118 ? 2.002 6.105 16.572 1.00 92.62 118 TYR A O 1
ATOM 972 N N . GLU A 1 119 ? 3.764 6.495 15.229 1.00 91.12 119 GLU A N 1
ATOM 973 C CA . GLU A 1 119 ? 4.260 7.705 15.911 1.00 91.12 119 GLU A CA 1
ATOM 974 C C . GLU A 1 119 ? 3.804 9.005 15.222 1.00 91.12 119 GLU A C 1
ATOM 976 O O . GLU A 1 119 ? 4.437 10.050 15.335 1.00 91.12 119 GLU A O 1
ATOM 981 N N . GLY A 1 120 ? 2.691 8.949 14.487 1.00 91.25 120 GLY A N 1
ATOM 982 C CA . GLY A 1 120 ? 2.106 10.108 13.814 1.00 91.25 120 GLY A CA 1
ATOM 983 C C . GLY A 1 120 ? 2.425 10.199 12.321 1.00 91.25 120 GLY A C 1
ATOM 984 O O . GLY A 1 120 ? 3.060 9.330 11.721 1.00 91.25 120 GLY A O 1
ATOM 985 N N . LYS A 1 121 ? 1.922 11.267 11.691 1.00 91.38 121 LYS A N 1
ATOM 986 C CA . LYS A 1 121 ? 1.899 11.403 10.222 1.00 91.38 121 LYS A CA 1
ATOM 987 C C . LYS A 1 121 ? 3.294 11.428 9.604 1.00 91.38 121 LYS A C 1
ATOM 989 O O . LYS A 1 121 ? 3.474 10.873 8.525 1.00 91.38 121 LYS A O 1
ATOM 994 N N . GLU A 1 122 ? 4.271 11.999 10.304 1.00 93.81 122 GLU A N 1
ATOM 995 C CA . GLU A 1 122 ? 5.671 12.040 9.866 1.00 93.81 122 GLU A CA 1
ATOM 996 C C . GLU A 1 122 ? 6.281 10.636 9.748 1.00 93.81 122 GLU A C 1
ATOM 998 O O . GLU A 1 122 ? 7.046 10.378 8.821 1.00 93.81 122 GLU A O 1
ATOM 1003 N N . ALA A 1 123 ? 5.898 9.694 10.620 1.00 94.62 123 ALA A N 1
ATOM 1004 C CA . ALA A 1 123 ? 6.357 8.309 10.531 1.00 94.62 123 ALA A CA 1
ATOM 1005 C C . ALA A 1 123 ? 5.816 7.611 9.272 1.00 94.62 123 ALA A C 1
ATOM 1007 O O . ALA A 1 123 ? 6.536 6.855 8.614 1.00 94.62 123 ALA A O 1
ATOM 1008 N N . LEU A 1 124 ? 4.562 7.891 8.897 1.00 96.19 124 LEU A N 1
ATOM 1009 C CA . LEU A 1 124 ? 3.969 7.366 7.667 1.00 96.19 124 LEU A CA 1
ATOM 1010 C C . LEU A 1 124 ? 4.557 8.019 6.412 1.00 96.19 124 LEU A C 1
ATOM 1012 O O . LEU A 1 124 ? 4.883 7.307 5.462 1.00 96.19 124 LEU A O 1
ATOM 1016 N N . GLU A 1 125 ? 4.751 9.336 6.420 1.00 97.12 125 GLU A N 1
ATOM 1017 C CA . GLU A 1 125 ? 5.441 10.044 5.338 1.00 97.12 125 GLU A CA 1
ATOM 1018 C C . GLU A 1 125 ? 6.870 9.511 5.160 1.00 97.12 125 GLU A C 1
ATOM 1020 O O . GLU A 1 125 ? 7.274 9.154 4.053 1.00 97.12 125 GLU A O 1
ATOM 1025 N N . GLY A 1 126 ? 7.617 9.366 6.257 1.00 97.44 126 GLY A N 1
ATOM 1026 C CA . GLY A 1 126 ? 8.960 8.795 6.259 1.00 97.44 126 GLY A CA 1
ATOM 1027 C C . GLY A 1 126 ? 8.995 7.369 5.706 1.00 97.44 126 GLY A C 1
ATOM 1028 O O . GLY A 1 126 ? 9.874 7.046 4.903 1.00 97.44 126 GLY A O 1
ATOM 1029 N N . HIS A 1 127 ? 8.014 6.532 6.063 1.00 97.38 127 HIS A N 1
ATOM 1030 C CA . HIS A 1 127 ? 7.860 5.191 5.497 1.00 97.38 127 HIS A CA 1
ATOM 1031 C C . HIS A 1 127 ? 7.639 5.232 3.979 1.00 97.38 127 HIS A C 1
ATOM 1033 O O . HIS A 1 127 ? 8.362 4.565 3.234 1.00 97.38 127 HIS A O 1
ATOM 1039 N N . PHE A 1 128 ? 6.684 6.042 3.516 1.00 98.00 128 PHE A N 1
ATOM 1040 C CA . PHE A 1 128 ? 6.387 6.214 2.094 1.00 98.00 128 PHE A CA 1
ATOM 1041 C C . PHE A 1 128 ? 7.626 6.670 1.308 1.00 98.00 128 PHE A C 1
ATOM 1043 O O . PHE A 1 128 ? 7.996 6.055 0.308 1.00 98.00 128 PHE A O 1
ATOM 1050 N N . LEU A 1 129 ? 8.327 7.699 1.793 1.00 97.38 129 LEU A N 1
ATOM 1051 C CA . LEU A 1 129 ? 9.531 8.221 1.145 1.00 97.38 129 LEU A CA 1
ATOM 1052 C C . LEU A 1 129 ? 10.685 7.214 1.154 1.00 97.38 129 LEU A C 1
ATOM 1054 O O . LEU A 1 129 ? 11.463 7.162 0.201 1.00 97.38 129 LEU A O 1
ATOM 1058 N N . SER A 1 130 ? 10.812 6.409 2.210 1.00 97.75 130 SER A N 1
ATOM 1059 C CA . SER A 1 130 ? 11.791 5.322 2.265 1.00 97.75 130 SER A CA 1
ATOM 1060 C C . SER A 1 130 ? 11.521 4.284 1.175 1.00 97.75 130 SER A C 1
ATOM 1062 O O . SER A 1 130 ? 12.449 3.919 0.451 1.00 97.75 130 SER A O 1
ATOM 1064 N N . LYS A 1 131 ? 10.257 3.883 0.989 1.00 97.81 131 LYS A N 1
ATOM 1065 C CA . LYS A 1 131 ? 9.854 2.968 -0.085 1.00 97.81 131 LYS A CA 1
ATOM 1066 C C . LYS A 1 131 ? 10.071 3.545 -1.471 1.00 97.81 131 LYS A C 1
ATOM 1068 O O . LYS A 1 131 ? 10.660 2.878 -2.315 1.00 97.81 131 LYS A O 1
ATOM 1073 N N . LEU A 1 132 ? 9.730 4.809 -1.677 1.00 97.88 132 LEU A N 1
ATOM 1074 C CA . LEU A 1 132 ? 9.964 5.474 -2.952 1.00 97.88 132 LEU A CA 1
ATOM 1075 C C . LEU A 1 132 ? 11.460 5.512 -3.325 1.00 97.88 132 LEU A C 1
ATOM 1077 O O . LEU A 1 132 ? 11.832 5.251 -4.469 1.00 97.88 132 LEU A O 1
ATOM 1081 N N . LYS A 1 133 ? 12.338 5.779 -2.346 1.00 98.25 133 LYS A N 1
ATOM 1082 C CA . LYS A 1 133 ? 13.803 5.739 -2.521 1.00 98.25 133 LYS A CA 1
ATOM 1083 C C . LYS A 1 133 ? 14.322 4.334 -2.796 1.00 98.25 133 LYS A C 1
ATOM 1085 O O . LYS A 1 133 ? 15.199 4.174 -3.641 1.00 98.25 133 LYS A O 1
ATOM 1090 N N . GLU A 1 134 ? 13.784 3.328 -2.113 1.00 98.12 134 GLU A N 1
ATOM 1091 C CA . GLU A 1 134 ? 14.099 1.918 -2.361 1.00 98.12 134 GLU A CA 1
ATOM 1092 C C . GLU A 1 134 ? 13.732 1.521 -3.802 1.00 98.12 134 GLU A C 1
ATOM 1094 O O . GLU A 1 134 ? 14.549 0.931 -4.512 1.00 98.12 134 GLU A O 1
ATOM 1099 N N . ALA A 1 135 ? 12.548 1.921 -4.273 1.00 98.19 135 ALA A N 1
ATOM 1100 C CA . ALA A 1 135 ? 12.096 1.666 -5.635 1.00 98.19 135 ALA A CA 1
ATOM 1101 C C . ALA A 1 135 ? 12.999 2.339 -6.680 1.00 98.19 135 ALA A C 1
ATOM 1103 O O . ALA A 1 135 ? 13.404 1.695 -7.647 1.00 98.19 135 ALA A O 1
ATOM 1104 N N . ASP A 1 136 ? 13.373 3.608 -6.493 1.00 98.06 136 ASP A N 1
ATOM 1105 C CA . ASP A 1 136 ? 14.278 4.291 -7.428 1.00 98.06 136 ASP A CA 1
ATOM 1106 C C . ASP A 1 136 ? 15.702 3.720 -7.404 1.00 98.06 136 ASP A C 1
ATOM 1108 O O . ASP A 1 136 ? 16.403 3.709 -8.420 1.00 98.06 136 ASP A O 1
ATOM 1112 N N . TRP A 1 137 ? 16.147 3.194 -6.261 1.00 97.75 137 TRP A N 1
ATOM 1113 C CA . TRP A 1 137 ? 17.407 2.465 -6.193 1.00 97.75 137 TRP A CA 1
ATOM 1114 C C . TRP A 1 137 ? 17.385 1.211 -7.074 1.00 97.75 137 TRP A C 1
ATOM 1116 O O . TRP A 1 137 ? 18.328 0.984 -7.834 1.00 97.75 137 TRP A O 1
ATOM 1126 N N . LEU A 1 138 ? 16.291 0.447 -7.044 1.00 97.62 138 LEU A N 1
ATOM 1127 C CA . LEU A 1 138 ? 16.109 -0.731 -7.896 1.00 97.62 138 LEU A CA 1
ATOM 1128 C C . LEU A 1 138 ? 16.000 -0.364 -9.382 1.00 97.62 138 LEU A C 1
ATOM 1130 O O . LEU A 1 138 ? 16.646 -1.002 -10.215 1.00 97.62 138 LEU A O 1
ATOM 1134 N N . LYS A 1 139 ? 15.243 0.688 -9.712 1.00 97.00 139 LYS A N 1
ATOM 1135 C CA . LYS A 1 139 ? 15.018 1.108 -11.102 1.00 97.00 139 LYS A CA 1
ATOM 1136 C C . LYS A 1 139 ? 16.242 1.767 -11.732 1.00 97.00 139 LYS A C 1
ATOM 1138 O O . LYS A 1 139 ? 16.646 1.391 -12.832 1.00 97.00 139 LYS A O 1
ATOM 1143 N N . HIS A 1 140 ? 16.853 2.717 -11.024 1.00 96.06 140 HIS A N 1
ATOM 1144 C CA . HIS A 1 140 ? 17.819 3.668 -11.584 1.00 96.06 140 HIS A CA 1
ATOM 1145 C C . HIS A 1 140 ? 19.113 3.801 -10.770 1.00 96.06 140 HIS A C 1
ATOM 1147 O O . HIS A 1 140 ? 19.972 4.622 -11.103 1.00 96.06 140 HIS A O 1
ATOM 1153 N N . GLY A 1 141 ? 19.283 3.036 -9.687 1.00 95.81 141 GLY A N 1
ATOM 1154 C CA . GLY A 1 141 ? 20.411 3.208 -8.768 1.00 95.81 141 GLY A CA 1
ATOM 1155 C C . GLY A 1 141 ? 20.355 4.529 -7.997 1.00 95.81 141 GLY A C 1
ATOM 1156 O O . GLY A 1 141 ? 21.403 5.106 -7.721 1.00 95.81 141 GLY A O 1
ATOM 1157 N N . ALA A 1 142 ? 19.145 5.016 -7.692 1.00 95.06 142 ALA A N 1
ATOM 1158 C CA . ALA A 1 142 ? 18.851 6.261 -6.975 1.00 95.06 142 ALA A CA 1
ATOM 1159 C C . ALA A 1 142 ? 19.202 7.553 -7.740 1.00 95.06 142 ALA A C 1
ATOM 1161 O O . ALA A 1 142 ? 19.161 8.643 -7.172 1.00 95.06 142 ALA A O 1
ATOM 1162 N N . LYS A 1 143 ? 19.555 7.456 -9.029 1.00 95.38 143 LYS A N 1
ATOM 1163 C CA . LYS A 1 143 ? 20.008 8.602 -9.835 1.00 95.38 143 LYS A CA 1
ATOM 1164 C C . LYS A 1 143 ? 18.908 9.619 -10.142 1.00 95.38 143 LYS A C 1
ATOM 1166 O O . LYS A 1 143 ? 19.231 10.778 -10.396 1.00 95.38 143 LYS A O 1
ATOM 1171 N N . VAL A 1 144 ? 17.645 9.195 -10.175 1.00 95.94 144 VAL A N 1
ATOM 1172 C CA . VAL A 1 144 ? 16.517 10.075 -10.506 1.00 95.94 144 VAL A CA 1
ATOM 1173 C C . VAL A 1 144 ? 16.002 10.736 -9.236 1.00 95.94 144 VAL A C 1
ATOM 1175 O O . VAL A 1 144 ? 15.918 11.960 -9.172 1.00 95.94 144 VAL A O 1
ATOM 1178 N N . ILE A 1 145 ? 15.745 9.955 -8.184 1.00 96.19 145 ILE A N 1
ATOM 1179 C CA . ILE A 1 145 ? 15.177 10.482 -6.940 1.00 96.19 145 ILE A CA 1
ATOM 1180 C C . ILE A 1 145 ? 16.133 11.420 -6.195 1.00 96.19 145 ILE A C 1
ATOM 1182 O O . ILE A 1 145 ? 15.685 12.282 -5.448 1.00 96.19 145 ILE A O 1
ATOM 1186 N N . GLN A 1 146 ? 17.448 11.306 -6.411 1.00 96.25 146 GLN A N 1
ATOM 1187 C CA . GLN A 1 146 ? 18.430 12.255 -5.870 1.00 96.25 146 GLN A CA 1
ATOM 1188 C C . GLN A 1 146 ? 18.315 13.665 -6.465 1.00 96.25 146 GLN A C 1
ATOM 1190 O O . GLN A 1 146 ? 18.831 14.609 -5.876 1.00 96.25 146 GLN A O 1
ATOM 1195 N N . GLN A 1 147 ? 17.644 13.823 -7.608 1.00 95.75 147 GLN A N 1
ATOM 1196 C CA . GLN A 1 147 ? 17.411 15.129 -8.231 1.00 95.75 147 GLN A CA 1
ATOM 1197 C C . GLN A 1 147 ? 16.171 15.831 -7.668 1.00 95.75 147 GLN A C 1
ATOM 1199 O O . GLN A 1 147 ? 15.926 16.990 -7.997 1.00 95.75 147 GLN A O 1
ATOM 1204 N N . PHE A 1 148 ? 15.378 15.138 -6.845 1.00 97.19 148 PHE A N 1
ATOM 1205 C CA . PHE A 1 148 ? 14.130 15.672 -6.320 1.00 97.19 148 PHE A CA 1
ATOM 1206 C C . PHE A 1 148 ? 14.401 16.692 -5.219 1.00 97.19 148 PHE A C 1
ATOM 1208 O O . PHE A 1 148 ? 15.232 16.505 -4.327 1.00 97.19 148 PHE A O 1
ATOM 1215 N N . THR A 1 149 ? 13.637 17.772 -5.260 1.00 97.56 149 THR A N 1
ATOM 1216 C CA . THR A 1 149 ? 13.630 18.819 -4.245 1.00 97.56 149 THR A CA 1
ATOM 1217 C C . THR A 1 149 ? 12.731 18.442 -3.059 1.00 97.56 149 THR A C 1
ATOM 1219 O O . THR A 1 149 ? 11.798 17.648 -3.210 1.00 97.56 149 THR A O 1
ATOM 1222 N N . PRO A 1 150 ? 12.921 19.053 -1.872 1.00 96.81 150 PRO A N 1
ATOM 1223 C CA . PRO A 1 150 ? 12.000 18.880 -0.743 1.00 96.81 150 PRO A CA 1
ATOM 1224 C C . PRO A 1 150 ? 10.538 19.201 -1.093 1.00 96.81 150 PRO A C 1
ATOM 1226 O O . PRO A 1 150 ? 9.627 18.532 -0.615 1.00 96.81 150 PRO A O 1
ATOM 1229 N N . SER A 1 151 ? 10.319 20.187 -1.971 1.00 97.56 151 SER A N 1
ATOM 1230 C CA . SER A 1 151 ? 8.986 20.549 -2.468 1.00 97.56 151 SER A CA 1
ATOM 1231 C C . SER A 1 151 ? 8.340 19.414 -3.266 1.00 97.56 151 SER A C 1
ATOM 1233 O O . SER A 1 151 ? 7.160 19.129 -3.089 1.00 97.56 151 SER A O 1
ATOM 1235 N N . GLU A 1 152 ? 9.107 18.711 -4.103 1.00 98.12 152 GLU A N 1
ATOM 1236 C CA . GLU A 1 152 ? 8.606 17.567 -4.873 1.00 98.12 152 GLU A CA 1
ATOM 1237 C C . GLU A 1 152 ? 8.262 16.373 -3.981 1.00 98.12 152 GLU A C 1
ATOM 1239 O O . GLU A 1 152 ? 7.216 15.755 -4.181 1.00 98.12 152 GLU A O 1
ATOM 1244 N N . PHE A 1 153 ? 9.079 16.083 -2.962 1.00 97.75 153 PHE A N 1
ATOM 1245 C CA . PHE A 1 153 ? 8.740 15.067 -1.959 1.00 97.75 153 PHE A CA 1
ATOM 1246 C C . PHE A 1 153 ? 7.456 15.422 -1.205 1.00 97.75 153 PHE A C 1
ATOM 1248 O O . PHE A 1 153 ? 6.552 14.590 -1.112 1.00 97.75 153 PHE A O 1
ATOM 1255 N N . GLY A 1 154 ? 7.338 16.673 -0.750 1.00 97.50 154 GLY A N 1
ATOM 1256 C CA . GLY A 1 154 ? 6.123 17.168 -0.108 1.00 97.50 154 GLY A CA 1
ATOM 1257 C C . GLY A 1 154 ? 4.908 17.075 -1.033 1.00 97.50 154 GLY A C 1
ATOM 1258 O O . GLY A 1 154 ? 3.849 16.616 -0.611 1.00 97.50 154 GLY A O 1
ATOM 1259 N N . LYS A 1 155 ? 5.056 17.429 -2.316 1.00 98.12 155 LYS A N 1
ATOM 1260 C CA . LYS A 1 155 ? 3.978 17.340 -3.309 1.00 98.12 155 LYS A CA 1
ATOM 1261 C C . LYS A 1 155 ? 3.510 15.900 -3.511 1.00 98.12 155 LYS A C 1
ATOM 1263 O O . LYS A 1 155 ? 2.303 15.667 -3.496 1.00 98.12 155 LYS A O 1
ATOM 1268 N N . LEU A 1 156 ? 4.420 14.932 -3.645 1.00 98.19 156 LEU A N 1
ATOM 1269 C CA . LEU A 1 156 ? 4.062 13.511 -3.751 1.00 98.19 156 LEU A CA 1
ATOM 1270 C C . LEU A 1 156 ? 3.242 13.042 -2.543 1.00 98.19 156 LEU A C 1
ATOM 1272 O O . LEU A 1 156 ? 2.178 12.446 -2.710 1.00 98.19 156 LEU A O 1
ATOM 1276 N N . TRP A 1 157 ? 3.707 13.357 -1.334 1.00 97.50 157 TRP A N 1
ATOM 1277 C CA . TRP A 1 157 ? 3.037 12.961 -0.098 1.00 97.50 157 TRP A CA 1
ATOM 1278 C C . TRP A 1 157 ? 1.661 13.621 0.079 1.00 97.50 157 TRP A C 1
ATOM 1280 O O . TRP A 1 157 ? 0.668 12.945 0.374 1.00 97.50 157 TRP A O 1
ATOM 1290 N N . GLN A 1 158 ? 1.571 14.934 -0.152 1.00 97.19 158 GLN A N 1
ATOM 1291 C CA . GLN A 1 158 ? 0.304 15.665 -0.084 1.00 97.19 158 GLN A CA 1
ATOM 1292 C C . GLN A 1 158 ? -0.698 15.137 -1.109 1.00 97.19 158 GLN A C 1
ATOM 1294 O O . GLN A 1 158 ? -1.874 14.991 -0.786 1.00 97.19 158 GLN A O 1
ATOM 1299 N N . SER A 1 159 ? -0.236 14.769 -2.306 1.00 97.69 159 SER A N 1
ATOM 1300 C CA . SER A 1 159 ? -1.100 14.210 -3.348 1.00 97.69 159 SER A CA 1
ATOM 1301 C C . SER A 1 159 ? -1.748 12.892 -2.922 1.00 97.69 159 SER A C 1
ATOM 1303 O O . SER A 1 159 ? -2.927 12.684 -3.189 1.00 97.69 159 SER A O 1
ATOM 1305 N N . ILE A 1 160 ? -1.028 12.021 -2.205 1.00 96.06 160 ILE A N 1
ATOM 1306 C CA . ILE A 1 160 ? -1.593 10.781 -1.643 1.00 96.06 160 ILE A CA 1
ATOM 1307 C C . ILE A 1 160 ? -2.587 11.103 -0.524 1.00 96.06 160 ILE A C 1
ATOM 1309 O O . ILE A 1 160 ? -3.696 10.568 -0.507 1.00 96.06 160 ILE A O 1
ATOM 1313 N N . SER A 1 161 ? -2.210 12.006 0.384 1.00 93.81 161 SER A N 1
ATOM 1314 C CA . SER A 1 161 ? -3.036 12.400 1.533 1.00 93.81 161 SER A CA 1
ATOM 1315 C C . SER A 1 161 ? -4.353 13.065 1.119 1.00 93.81 161 SER A C 1
ATOM 1317 O O . SER A 1 161 ? -5.383 12.856 1.755 1.00 93.81 161 SER A O 1
ATOM 1319 N N . GLN A 1 162 ? -4.326 13.854 0.043 1.00 95.75 162 GLN A N 1
ATOM 1320 C CA . GLN A 1 162 ? -5.469 14.596 -0.499 1.00 95.75 162 GLN 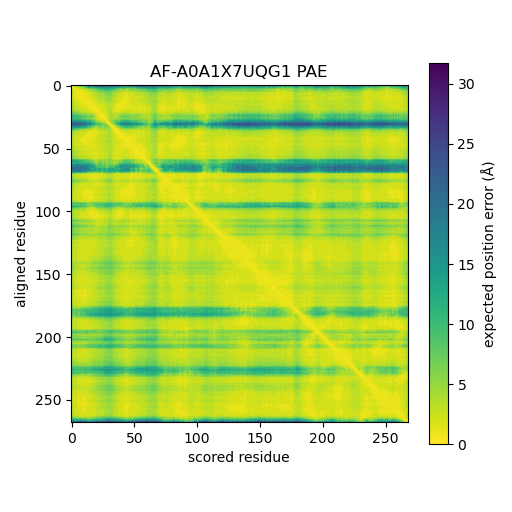A CA 1
ATOM 1321 C C . GLN A 1 162 ? -6.140 13.880 -1.679 1.00 95.75 162 GLN A C 1
ATOM 1323 O O . GLN A 1 162 ? -7.127 14.374 -2.217 1.00 95.75 162 GLN A O 1
ATOM 1328 N N . HIS A 1 163 ? -5.620 12.715 -2.075 1.00 96.94 163 HIS A N 1
ATOM 1329 C CA . HIS A 1 163 ? -6.107 11.912 -3.194 1.00 96.94 163 HIS A CA 1
ATOM 1330 C C . HIS A 1 163 ? -6.119 12.649 -4.554 1.00 96.94 163 HIS A C 1
ATOM 1332 O O . HIS A 1 163 ? -6.977 12.411 -5.404 1.00 96.94 163 HIS A O 1
ATOM 1338 N N . HIS A 1 164 ? -5.132 13.519 -4.794 1.00 97.81 164 HIS A N 1
ATOM 1339 C CA . HIS A 1 164 ? -5.002 14.299 -6.025 1.00 97.81 164 HIS A CA 1
ATOM 1340 C C . HIS A 1 164 ? -4.044 13.645 -7.039 1.00 97.81 164 HIS A C 1
ATOM 1342 O O . HIS A 1 164 ? -2.826 13.789 -6.966 1.00 97.81 164 HIS A O 1
ATOM 1348 N N . PHE A 1 165 ? -4.609 12.955 -8.030 1.00 97.75 165 PHE A N 1
ATOM 1349 C CA . PHE A 1 165 ? -3.855 12.225 -9.057 1.00 97.75 165 PHE A CA 1
ATOM 1350 C C . PHE A 1 165 ? -2.911 13.096 -9.899 1.00 97.75 165 PHE A C 1
ATOM 1352 O O . PHE A 1 165 ? -1.767 12.704 -10.121 1.00 97.75 165 PHE A O 1
ATOM 1359 N N . GLU A 1 166 ? -3.377 14.251 -10.393 1.00 97.44 166 GLU A N 1
ATOM 1360 C CA . GLU A 1 166 ? -2.592 15.061 -11.340 1.00 97.44 166 GLU A CA 1
ATOM 1361 C C . GLU A 1 166 ? -1.334 15.612 -10.680 1.00 97.44 166 GLU A C 1
ATOM 1363 O O . GLU A 1 166 ? -0.241 15.560 -11.245 1.00 97.44 166 GLU A O 1
ATOM 1368 N N . ASP A 1 167 ? -1.468 16.075 -9.438 1.00 97.62 167 ASP A N 1
ATOM 1369 C CA . ASP A 1 167 ? -0.328 16.534 -8.661 1.00 97.62 167 ASP A CA 1
ATOM 1370 C C . ASP A 1 167 ? 0.673 15.408 -8.406 1.00 97.62 167 ASP A C 1
ATOM 1372 O O . ASP A 1 167 ? 1.877 15.634 -8.579 1.00 97.62 167 ASP A O 1
ATOM 1376 N N . PHE A 1 168 ? 0.196 14.197 -8.102 1.00 98.25 168 PHE A N 1
ATOM 1377 C CA . PHE A 1 168 ? 1.058 13.037 -7.916 1.00 98.25 168 PHE A CA 1
ATOM 1378 C C . PHE A 1 168 ? 1.833 12.712 -9.197 1.00 98.25 168 PHE A C 1
ATOM 1380 O O . PHE A 1 168 ? 3.066 12.686 -9.192 1.00 98.25 168 PHE A O 1
ATOM 1387 N N . TRP A 1 169 ? 1.132 12.509 -10.315 1.00 96.94 169 TRP A N 1
ATOM 1388 C CA . TRP A 1 169 ? 1.756 12.085 -11.569 1.00 96.94 169 TRP A CA 1
ATOM 1389 C C . TRP A 1 169 ? 2.571 13.179 -12.251 1.00 96.94 169 TRP A C 1
ATOM 1391 O O . TRP A 1 169 ? 3.542 12.843 -12.926 1.00 96.94 169 TRP A O 1
ATOM 1401 N N . SER A 1 170 ? 2.301 14.463 -11.985 1.00 96.50 170 SER A N 1
ATOM 1402 C CA . SER A 1 170 ? 3.167 15.565 -12.433 1.00 96.50 170 SER A CA 1
ATOM 1403 C C . SER A 1 170 ? 4.615 15.424 -11.941 1.00 96.50 170 SER A C 1
ATOM 1405 O O . SER A 1 170 ? 5.544 15.870 -12.620 1.00 96.50 170 SER A O 1
ATOM 1407 N N . VAL A 1 171 ? 4.812 14.759 -10.795 1.00 97.75 171 VAL A N 1
ATOM 1408 C CA . VAL A 1 171 ? 6.123 14.485 -10.193 1.00 97.75 171 VAL A CA 1
ATOM 1409 C C . VAL A 1 171 ? 6.540 13.030 -10.419 1.00 97.75 171 VAL A C 1
ATOM 1411 O O . VAL A 1 171 ? 7.633 12.780 -10.924 1.00 97.75 171 VAL A O 1
ATOM 1414 N N . ASN A 1 172 ? 5.669 12.063 -10.104 1.00 97.56 172 ASN A N 1
ATOM 1415 C CA . ASN A 1 172 ? 5.985 10.632 -10.141 1.00 97.56 172 ASN A CA 1
ATOM 1416 C C . ASN A 1 172 ? 6.359 10.127 -11.541 1.00 97.56 172 ASN A C 1
ATOM 1418 O O . ASN A 1 172 ? 7.148 9.194 -11.655 1.00 97.56 172 ASN A O 1
ATOM 1422 N N . GLN A 1 173 ? 5.867 10.769 -12.608 1.00 95.25 173 GLN A N 1
ATOM 1423 C CA . GLN A 1 173 ? 6.264 10.437 -13.980 1.00 95.25 173 GLN A CA 1
ATOM 1424 C C . GLN A 1 173 ? 7.785 10.476 -14.184 1.00 95.25 173 GLN A C 1
ATOM 1426 O O . GLN A 1 173 ? 8.313 9.665 -14.935 1.00 95.25 173 GLN A O 1
ATOM 1431 N N . LYS A 1 174 ? 8.510 11.350 -13.469 1.00 95.62 174 LYS A N 1
ATOM 1432 C CA . LYS A 1 174 ? 9.976 11.424 -13.547 1.00 95.62 174 LYS A CA 1
ATOM 1433 C C . LYS A 1 174 ? 10.627 10.125 -13.079 1.00 95.62 174 LYS A C 1
ATOM 1435 O O . LYS A 1 174 ? 11.618 9.714 -13.658 1.00 95.62 174 LYS A O 1
ATOM 1440 N N . LEU A 1 175 ? 10.043 9.455 -12.081 1.00 96.25 175 LEU A N 1
ATOM 1441 C CA . LEU A 1 175 ? 10.508 8.159 -11.573 1.00 96.25 175 LEU A CA 1
ATOM 1442 C C . LEU A 1 175 ? 10.152 6.996 -12.503 1.00 96.25 175 LEU A C 1
ATOM 1444 O O . LEU A 1 175 ? 10.540 5.868 -12.216 1.00 96.25 175 LEU A O 1
ATOM 1448 N N . MET A 1 176 ? 9.411 7.227 -13.585 1.00 94.50 176 MET A N 1
ATOM 1449 C CA . MET A 1 176 ? 9.183 6.228 -14.635 1.00 94.50 176 MET A CA 1
ATOM 1450 C C . MET A 1 176 ? 10.113 6.430 -15.837 1.00 94.50 176 MET A C 1
ATOM 1452 O O . MET A 1 176 ? 10.081 5.633 -16.764 1.00 94.50 176 MET A O 1
ATOM 1456 N N . LEU A 1 177 ? 10.948 7.472 -15.808 1.00 90.44 177 LEU A N 1
ATOM 1457 C CA . LEU A 1 177 ? 11.894 7.833 -16.859 1.00 90.44 177 LEU A CA 1
ATOM 1458 C C . LEU A 1 177 ? 13.331 7.743 -16.341 1.00 90.44 177 LEU A C 1
ATOM 1460 O O . LEU A 1 177 ? 13.582 7.797 -15.135 1.00 90.44 177 LEU A O 1
ATOM 1464 N N . ASN A 1 178 ? 14.295 7.674 -17.260 1.00 85.12 178 ASN A N 1
ATOM 1465 C CA . ASN A 1 178 ? 15.701 7.827 -16.903 1.00 85.12 178 ASN A CA 1
ATOM 1466 C C . ASN A 1 178 ? 16.056 9.305 -16.602 1.00 85.12 178 ASN A C 1
ATOM 1468 O O . ASN A 1 178 ? 15.259 10.226 -16.791 1.00 85.12 178 ASN A O 1
ATOM 1472 N N . ILE A 1 179 ? 17.302 9.563 -16.184 1.00 81.88 179 ILE A N 1
ATOM 1473 C CA . ILE A 1 179 ? 17.782 10.924 -15.860 1.00 81.88 179 ILE A CA 1
ATOM 1474 C C . ILE A 1 179 ? 17.782 11.908 -17.043 1.00 81.88 179 ILE A C 1
ATOM 1476 O O . ILE A 1 179 ? 17.922 13.109 -16.827 1.00 81.88 179 ILE A O 1
ATOM 1480 N N . LYS A 1 180 ? 17.679 11.417 -18.282 1.00 81.94 180 LYS A N 1
ATOM 1481 C CA . LYS A 1 180 ? 17.587 12.234 -19.499 1.00 81.94 180 LYS A CA 1
ATOM 1482 C C . LYS A 1 180 ? 16.135 12.494 -19.915 1.00 81.94 180 LYS A C 1
ATOM 1484 O O . LYS A 1 180 ? 15.911 13.213 -20.883 1.00 81.94 180 LYS A O 1
ATOM 1489 N N . GLY A 1 181 ? 15.161 11.932 -19.194 1.00 80.81 181 GLY A N 1
ATOM 1490 C CA . GLY A 1 181 ? 13.745 11.988 -19.552 1.00 80.81 181 GLY A CA 1
ATOM 1491 C C . GLY A 1 181 ? 13.356 11.021 -20.672 1.00 80.81 181 GLY A C 1
ATOM 1492 O O . GLY A 1 181 ? 12.322 11.212 -21.304 1.00 80.81 181 GLY A O 1
ATOM 1493 N N . GLU A 1 182 ? 14.175 10.005 -20.941 1.00 85.00 182 GLU A N 1
ATOM 1494 C CA . GLU A 1 182 ? 13.923 8.988 -21.960 1.00 85.00 182 GLU A CA 1
ATOM 1495 C C . GLU A 1 182 ? 13.281 7.747 -21.320 1.00 85.00 182 GLU A C 1
ATOM 1497 O O . GLU A 1 182 ? 13.552 7.407 -20.162 1.00 85.00 182 GLU A O 1
ATOM 1502 N N . MET A 1 183 ? 12.43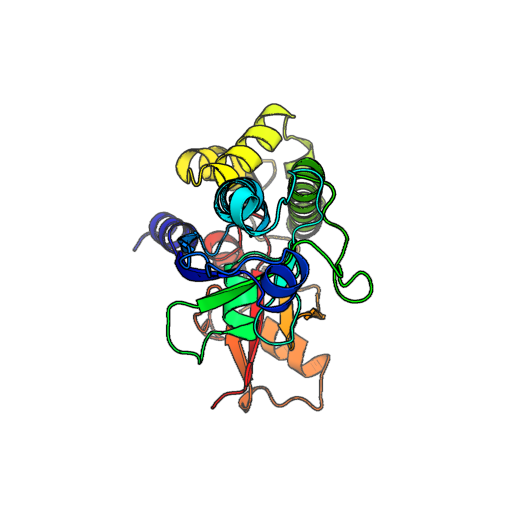7 7.060 -22.093 1.00 82.50 183 MET A N 1
ATOM 1503 C CA . MET A 1 183 ? 11.895 5.754 -21.723 1.00 82.50 183 MET A CA 1
ATOM 1504 C C . MET A 1 183 ? 12.991 4.700 -21.913 1.00 82.50 183 MET A C 1
ATOM 1506 O O . MET A 1 183 ? 13.334 4.353 -23.043 1.00 82.50 183 MET A O 1
ATOM 1510 N N . GLU A 1 184 ? 13.532 4.187 -20.813 1.00 86.69 184 GLU A N 1
ATOM 1511 C CA . GLU A 1 184 ? 14.448 3.046 -20.802 1.00 86.69 184 GLU A CA 1
ATOM 1512 C C . GLU A 1 184 ? 13.928 1.990 -19.820 1.00 86.69 184 GLU A C 1
ATOM 1514 O O . GLU A 1 184 ? 13.366 2.354 -18.782 1.00 86.69 184 GLU A O 1
ATOM 1519 N N . PRO A 1 185 ? 14.125 0.688 -20.101 1.00 90.31 185 PRO A N 1
ATOM 1520 C CA . PRO A 1 185 ? 13.764 -0.353 -19.155 1.00 90.31 185 PRO A CA 1
ATOM 1521 C C . PRO A 1 185 ? 14.446 -0.140 -17.803 1.00 90.31 185 PRO A C 1
ATOM 1523 O O . PRO A 1 185 ? 15.641 0.161 -17.724 1.00 90.31 185 PRO A O 1
ATOM 1526 N N . PHE A 1 186 ? 13.699 -0.355 -16.724 1.00 95.31 186 PHE A N 1
ATOM 1527 C CA . PHE A 1 186 ? 14.254 -0.323 -15.379 1.00 95.31 186 PHE A CA 1
ATOM 1528 C C . PHE A 1 186 ? 15.333 -1.396 -15.221 1.00 95.31 186 PHE A C 1
ATOM 1530 O O . PHE A 1 186 ? 15.217 -2.504 -15.752 1.00 95.31 186 PHE A O 1
ATOM 1537 N N . LYS A 1 187 ? 16.363 -1.107 -14.417 1.00 95.88 187 LYS A N 1
ATOM 1538 C CA . LYS A 1 187 ? 17.390 -2.108 -14.101 1.00 95.88 187 LYS A CA 1
ATOM 1539 C C . LYS A 1 187 ? 16.773 -3.320 -13.402 1.00 95.88 187 LYS A C 1
ATOM 1541 O O . LYS A 1 187 ? 17.011 -4.451 -13.816 1.00 95.88 187 LYS A O 1
ATOM 1546 N N . PHE A 1 188 ? 15.976 -3.072 -12.366 1.00 97.75 188 PHE A N 1
ATOM 1547 C CA . PHE A 1 188 ? 15.164 -4.079 -11.695 1.00 97.75 188 PHE A CA 1
ATOM 1548 C C . PHE A 1 188 ? 13.762 -3.544 -11.427 1.00 97.75 188 PHE A C 1
ATOM 1550 O O . PHE A 1 188 ? 13.581 -2.351 -11.176 1.00 97.75 188 PHE A O 1
ATOM 1557 N N . VAL A 1 189 ? 12.780 -4.440 -11.439 1.00 97.81 189 VAL A N 1
ATOM 1558 C CA . VAL A 1 189 ? 11.393 -4.109 -11.101 1.00 97.81 189 VAL A CA 1
ATOM 1559 C C . VAL A 1 189 ? 11.215 -4.148 -9.580 1.00 97.81 189 VAL A C 1
ATOM 1561 O O . VAL A 1 189 ? 11.504 -5.183 -8.975 1.00 97.81 189 VAL A O 1
ATOM 1564 N N . PRO A 1 190 ? 10.742 -3.066 -8.935 1.00 98.25 190 PRO A N 1
ATOM 1565 C CA . PRO A 1 190 ? 10.400 -3.089 -7.518 1.00 98.25 190 PRO A CA 1
ATOM 1566 C C . PRO A 1 190 ? 9.101 -3.869 -7.306 1.00 98.25 190 PRO A C 1
ATOM 1568 O O . PRO A 1 190 ? 8.025 -3.435 -7.712 1.00 98.25 190 PRO A O 1
ATOM 1571 N N . PHE A 1 191 ? 9.180 -5.026 -6.655 1.00 98.06 191 PHE A N 1
ATOM 1572 C CA . PHE A 1 191 ? 7.998 -5.811 -6.309 1.00 98.06 191 PHE A CA 1
ATOM 1573 C C . PHE A 1 191 ? 8.134 -6.446 -4.926 1.00 98.06 191 PHE A C 1
ATOM 1575 O O . PHE A 1 191 ? 9.228 -6.594 -4.381 1.00 98.06 191 PHE A O 1
ATOM 1582 N N . SER A 1 192 ? 7.010 -6.819 -4.333 1.00 97.62 192 SER A N 1
ATOM 1583 C CA . SER A 1 192 ? 6.943 -7.577 -3.087 1.00 97.62 192 SER A CA 1
ATOM 1584 C C . SER A 1 192 ? 5.758 -8.530 -3.140 1.00 97.62 192 SER A C 1
ATOM 1586 O O . SER A 1 192 ? 4.689 -8.163 -3.617 1.00 97.62 192 SER A O 1
ATOM 1588 N N . ILE A 1 193 ? 5.947 -9.752 -2.647 1.00 97.06 193 ILE A N 1
ATOM 1589 C CA . ILE A 1 193 ? 4.901 -10.771 -2.555 1.00 97.06 193 ILE A CA 1
ATOM 1590 C C . ILE A 1 193 ? 4.449 -10.877 -1.101 1.00 97.06 193 ILE A C 1
ATOM 1592 O O . ILE A 1 193 ? 5.270 -11.036 -0.193 1.00 97.06 193 ILE A O 1
ATOM 1596 N N . TYR A 1 194 ? 3.141 -10.812 -0.884 1.00 96.19 194 TYR A N 1
ATOM 1597 C CA . TYR A 1 194 ? 2.492 -10.821 0.420 1.00 96.19 194 TYR A CA 1
ATOM 1598 C C . TYR A 1 194 ? 1.626 -12.063 0.579 1.00 96.19 194 TYR A C 1
ATOM 1600 O O . TYR A 1 194 ? 0.958 -12.487 -0.359 1.00 96.19 194 TYR A O 1
ATOM 1608 N N . ARG A 1 195 ? 1.608 -12.633 1.783 1.00 92.19 195 ARG A N 1
ATOM 1609 C CA . ARG A 1 195 ? 0.752 -13.768 2.143 1.00 92.19 195 ARG A CA 1
ATOM 1610 C C . ARG A 1 195 ? 0.530 -13.776 3.650 1.00 92.19 195 ARG A C 1
ATOM 1612 O O . ARG A 1 195 ? 1.444 -13.424 4.391 1.00 92.19 195 ARG A O 1
ATOM 1619 N N . GLU A 1 196 ? -0.654 -14.197 4.101 1.00 87.06 196 GLU A N 1
ATOM 1620 C CA . GLU A 1 196 ? -0.953 -14.394 5.536 1.00 87.06 196 GLU A CA 1
ATOM 1621 C C . GLU A 1 196 ? -0.595 -13.150 6.383 1.00 87.06 196 GLU A C 1
ATOM 1623 O O . GLU A 1 196 ? 0.060 -13.234 7.420 1.00 87.06 196 GLU A O 1
ATOM 1628 N N . GLY A 1 197 ? -0.961 -11.958 5.898 1.00 85.81 197 GLY A N 1
ATOM 1629 C CA . GLY A 1 197 ? -0.765 -10.701 6.627 1.00 85.81 197 GLY A CA 1
ATOM 1630 C C . GLY A 1 197 ? 0.674 -10.170 6.686 1.00 85.81 197 GLY A C 1
ATOM 1631 O O . GLY A 1 197 ? 0.929 -9.209 7.417 1.00 85.81 197 GLY A O 1
ATOM 1632 N N . LYS A 1 198 ? 1.632 -10.757 5.957 1.00 89.94 198 LYS A N 1
ATOM 1633 C CA . LYS A 1 198 ? 3.046 -10.338 5.960 1.00 89.94 198 LYS A CA 1
ATOM 1634 C C . LYS A 1 198 ? 3.660 -10.323 4.561 1.00 89.94 198 LYS A C 1
ATOM 1636 O O . LYS A 1 198 ? 3.235 -11.057 3.670 1.00 89.94 198 LYS A O 1
ATOM 1641 N N . ARG A 1 199 ? 4.699 -9.502 4.382 1.00 93.12 199 ARG A N 1
ATOM 1642 C CA . ARG A 1 199 ? 5.588 -9.582 3.216 1.00 93.12 199 ARG A CA 1
ATOM 1643 C C . ARG A 1 199 ? 6.381 -10.885 3.296 1.00 93.12 199 ARG A C 1
ATOM 1645 O O . ARG A 1 199 ? 7.155 -11.078 4.230 1.00 93.12 199 ARG A O 1
ATOM 1652 N N . LEU A 1 200 ? 6.157 -11.767 2.332 1.00 92.88 200 LEU A N 1
ATOM 1653 C CA . LEU A 1 200 ? 6.756 -13.095 2.253 1.00 92.88 200 LEU A CA 1
ATOM 1654 C C . LEU A 1 200 ? 8.076 -13.074 1.481 1.00 92.88 200 LEU A C 1
ATOM 1656 O O . LEU A 1 200 ? 9.029 -13.735 1.880 1.00 92.88 200 LEU A O 1
ATOM 1660 N N . TYR A 1 201 ? 8.122 -12.329 0.377 1.00 91.44 201 TYR A N 1
ATOM 1661 C CA . TYR A 1 201 ? 9.268 -12.326 -0.523 1.00 91.44 201 TYR A CA 1
ATOM 1662 C C . TYR A 1 201 ? 9.444 -10.975 -1.212 1.00 91.44 201 TYR A C 1
ATOM 1664 O O . TYR A 1 201 ? 8.473 -10.305 -1.556 1.00 91.44 201 TYR A O 1
ATOM 1672 N N . GLN A 1 202 ? 10.697 -10.599 -1.430 1.00 91.88 202 GLN A N 1
ATOM 1673 C CA . GLN A 1 202 ? 11.104 -9.491 -2.282 1.00 91.88 202 GLN A CA 1
ATOM 1674 C C . GLN A 1 202 ? 12.364 -9.950 -3.012 1.00 91.88 202 GLN A C 1
ATOM 1676 O O . GLN A 1 202 ? 13.360 -10.282 -2.370 1.00 91.88 202 GLN A O 1
ATOM 1681 N N . GLY A 1 203 ? 12.291 -10.016 -4.337 1.00 88.94 203 GLY A N 1
ATOM 1682 C CA . GLY A 1 203 ? 13.363 -10.533 -5.182 1.00 88.94 203 GLY A CA 1
ATOM 1683 C C . GLY A 1 203 ? 13.930 -9.480 -6.121 1.00 88.94 203 GLY A C 1
ATOM 1684 O O . GLY A 1 203 ? 13.463 -8.344 -6.170 1.00 88.94 203 GLY A O 1
ATOM 1685 N N . LEU A 1 204 ? 14.934 -9.886 -6.895 1.00 94.12 204 LEU A N 1
ATOM 1686 C CA . LEU A 1 204 ? 15.488 -9.088 -7.984 1.00 94.12 204 LEU A CA 1
ATOM 1687 C C . LEU A 1 204 ? 15.117 -9.736 -9.311 1.00 94.12 204 LEU A C 1
ATOM 1689 O O . LEU A 1 204 ? 15.442 -10.897 -9.553 1.00 94.12 204 LEU A O 1
ATOM 1693 N N . ILE A 1 205 ? 14.466 -8.964 -10.173 1.00 96.19 205 ILE A N 1
ATOM 1694 C CA . ILE A 1 205 ? 14.142 -9.365 -11.537 1.00 96.19 205 ILE A CA 1
ATOM 1695 C C . ILE A 1 205 ? 14.415 -8.191 -12.470 1.00 96.19 205 ILE A C 1
ATOM 1697 O O . ILE A 1 205 ? 14.025 -7.057 -12.178 1.00 96.19 205 ILE A O 1
ATOM 1701 N N . ALA A 1 206 ? 15.158 -8.450 -13.545 1.00 95.75 206 ALA A N 1
ATOM 1702 C CA . ALA A 1 206 ? 15.413 -7.445 -14.568 1.00 95.75 206 ALA A CA 1
ATOM 1703 C C . ALA A 1 206 ? 14.098 -7.085 -15.263 1.00 95.75 206 ALA A C 1
ATOM 1705 O O . ALA A 1 206 ? 13.233 -7.942 -15.419 1.00 95.75 206 ALA A O 1
ATOM 1706 N N . SER A 1 207 ? 13.937 -5.829 -15.667 1.00 92.38 207 SER A N 1
ATOM 1707 C CA . SER A 1 207 ? 12.691 -5.402 -16.310 1.00 92.38 207 SER A CA 1
ATOM 1708 C C . SER A 1 207 ? 12.623 -5.742 -17.798 1.00 92.38 207 SER A C 1
ATOM 1710 O O . SER A 1 207 ? 11.550 -5.950 -18.361 1.00 92.38 207 SER A O 1
ATOM 1712 N N . GLN A 1 208 ? 13.786 -5.791 -18.445 1.00 92.56 208 GLN A N 1
ATOM 1713 C CA . GLN A 1 208 ? 13.897 -6.092 -19.863 1.00 92.56 208 GLN A CA 1
ATOM 1714 C C . GLN A 1 208 ? 13.583 -7.568 -20.134 1.00 92.56 208 GLN A C 1
ATOM 1716 O O . GLN A 1 208 ? 14.110 -8.446 -19.455 1.00 92.56 208 GLN A O 1
ATOM 1721 N N . ASP A 1 209 ? 12.745 -7.813 -21.145 1.00 93.12 209 ASP A N 1
ATOM 1722 C CA . ASP A 1 209 ? 12.370 -9.142 -21.646 1.00 93.12 209 ASP A CA 1
ATOM 1723 C C . ASP A 1 209 ? 11.774 -10.096 -20.594 1.00 93.12 209 ASP A C 1
ATOM 1725 O O . ASP A 1 209 ? 11.768 -11.310 -20.787 1.00 93.12 209 ASP A O 1
ATOM 1729 N N . THR A 1 210 ? 11.233 -9.557 -19.497 1.00 97.06 210 THR A N 1
ATOM 1730 C CA . THR A 1 210 ? 10.542 -10.337 -18.465 1.00 97.06 210 THR A CA 1
ATOM 1731 C C . THR A 1 210 ? 9.042 -10.089 -18.462 1.00 97.06 210 THR A C 1
ATOM 1733 O O . THR A 1 210 ? 8.518 -9.045 -18.872 1.00 97.06 210 THR A O 1
ATOM 1736 N N . THR A 1 211 ? 8.328 -11.096 -17.981 1.00 97.88 211 THR A N 1
ATOM 1737 C CA . THR A 1 211 ? 6.877 -11.125 -17.866 1.00 97.88 211 THR A CA 1
ATOM 1738 C C . THR A 1 211 ? 6.452 -11.310 -16.415 1.00 97.88 211 THR A C 1
ATOM 1740 O O . THR A 1 211 ? 7.246 -11.670 -15.543 1.00 97.88 211 THR A O 1
ATOM 1743 N N . PHE A 1 212 ? 5.170 -11.101 -16.133 1.00 97.31 212 PHE A N 1
ATOM 1744 C CA . PHE A 1 212 ? 4.616 -11.404 -14.816 1.00 97.31 212 PHE A CA 1
ATOM 1745 C C . PHE A 1 212 ? 4.759 -12.896 -14.451 1.00 97.31 212 PHE A C 1
ATOM 1747 O O . PHE A 1 212 ? 4.979 -13.237 -13.290 1.00 97.31 212 PHE A O 1
ATOM 1754 N N . GLY A 1 213 ? 4.731 -13.793 -15.442 1.00 96.69 213 GLY A N 1
ATOM 1755 C CA . GLY A 1 213 ? 4.989 -15.222 -15.268 1.00 96.69 213 GLY A CA 1
ATOM 1756 C C . GLY A 1 213 ? 6.391 -15.520 -14.735 1.00 96.69 213 GLY A C 1
ATOM 1757 O O . GLY A 1 213 ? 6.557 -16.445 -13.943 1.00 96.69 213 GLY A O 1
ATOM 1758 N N . ASP A 1 214 ? 7.389 -14.702 -15.068 1.00 96.94 214 ASP A N 1
ATOM 1759 C CA . ASP A 1 214 ? 8.742 -14.848 -14.523 1.00 96.94 214 ASP A CA 1
ATOM 1760 C C . ASP A 1 214 ? 8.799 -14.507 -13.029 1.00 96.94 214 ASP A C 1
ATOM 1762 O O . ASP A 1 214 ? 9.518 -15.163 -12.274 1.00 96.94 214 ASP A O 1
ATOM 1766 N N . VAL A 1 215 ? 7.974 -13.558 -12.566 1.00 96.31 215 VAL A N 1
ATOM 1767 C CA . VAL A 1 215 ? 7.799 -13.278 -11.128 1.00 96.31 215 VAL A CA 1
ATOM 1768 C C . VAL A 1 215 ? 7.169 -14.479 -10.417 1.00 96.31 215 VAL A C 1
ATOM 1770 O O . VAL A 1 215 ? 7.608 -14.859 -9.329 1.00 96.31 215 VAL A O 1
ATOM 1773 N N . MET A 1 216 ? 6.178 -15.124 -11.041 1.00 94.94 216 MET A N 1
ATOM 1774 C CA . MET A 1 216 ? 5.557 -16.344 -10.509 1.00 94.94 216 MET A CA 1
ATOM 1775 C C . MET A 1 216 ? 6.561 -17.504 -10.448 1.00 94.94 216 MET A C 1
ATOM 1777 O O . MET A 1 216 ? 6.644 -18.204 -9.439 1.00 94.94 216 MET A O 1
ATOM 1781 N N . ASN A 1 217 ? 7.380 -17.682 -11.485 1.00 94.12 217 ASN A N 1
ATOM 1782 C CA . ASN A 1 217 ? 8.430 -18.702 -11.516 1.00 94.12 217 ASN A CA 1
ATOM 1783 C C . ASN A 1 217 ? 9.505 -18.450 -10.451 1.00 94.12 217 ASN A C 1
ATOM 1785 O O . ASN A 1 217 ? 9.977 -19.393 -9.814 1.00 94.12 217 ASN A O 1
ATOM 1789 N N . LEU A 1 218 ? 9.865 -17.185 -10.217 1.00 93.94 218 LEU A N 1
ATOM 1790 C CA . LEU A 1 218 ? 10.785 -16.800 -9.150 1.00 93.94 218 LEU A CA 1
ATOM 1791 C C . LEU A 1 218 ? 10.215 -17.173 -7.775 1.00 93.94 218 LEU A C 1
ATOM 1793 O O . LEU A 1 218 ? 10.916 -17.779 -6.970 1.00 93.94 218 LEU A O 1
ATOM 1797 N N . TYR A 1 219 ? 8.927 -16.910 -7.537 1.00 92.50 219 TYR A N 1
ATOM 1798 C CA . TYR A 1 219 ? 8.241 -17.377 -6.332 1.00 92.50 219 TYR A CA 1
ATOM 1799 C C . TYR A 1 219 ? 8.282 -18.909 -6.199 1.00 92.50 219 TYR A C 1
ATOM 1801 O O . TYR A 1 219 ? 8.662 -19.422 -5.151 1.00 92.50 219 TYR A O 1
ATOM 1809 N N . GLN A 1 220 ? 7.954 -19.651 -7.261 1.00 92.50 220 GLN A N 1
ATOM 1810 C CA . GLN A 1 220 ? 7.980 -21.119 -7.259 1.00 92.50 220 GLN A CA 1
ATOM 1811 C C . GLN A 1 220 ? 9.374 -21.684 -6.955 1.00 92.50 220 GLN A C 1
ATOM 1813 O O . GLN A 1 220 ? 9.491 -22.719 -6.298 1.00 92.50 220 GLN A O 1
ATOM 1818 N N . LYS A 1 221 ? 10.432 -21.013 -7.420 1.00 92.81 221 LYS A N 1
ATOM 1819 C CA . LYS A 1 221 ? 11.823 -21.389 -7.150 1.00 92.81 221 LYS A CA 1
ATOM 1820 C C . LYS A 1 221 ? 12.201 -21.189 -5.681 1.00 92.81 221 LYS A C 1
ATOM 1822 O O . LYS A 1 221 ? 12.883 -22.039 -5.117 1.00 92.81 221 LYS A O 1
ATOM 1827 N N . GLU A 1 222 ? 11.769 -20.087 -5.077 1.00 92.38 222 GLU A N 1
ATOM 1828 C CA . GLU A 1 222 ? 12.039 -19.767 -3.667 1.00 92.38 222 GLU A CA 1
ATOM 1829 C C . GLU A 1 222 ? 11.180 -20.602 -2.707 1.00 92.38 222 GLU A C 1
ATOM 1831 O O . GLU A 1 222 ? 11.609 -20.929 -1.602 1.00 92.38 222 GLU A O 1
ATOM 1836 N N . PHE A 1 223 ? 9.992 -21.025 -3.153 1.00 91.81 223 PHE A N 1
ATOM 1837 C CA . PHE A 1 223 ? 9.079 -21.882 -2.397 1.00 91.81 223 PHE A CA 1
ATOM 1838 C C . PHE A 1 223 ? 8.708 -23.153 -3.188 1.00 91.81 223 PHE A C 1
ATOM 1840 O O . PHE A 1 223 ? 7.558 -23.293 -3.608 1.00 91.81 223 PHE A O 1
ATOM 1847 N N . PRO A 1 224 ? 9.631 -24.126 -3.364 1.00 89.94 224 PRO A N 1
ATOM 1848 C CA . PRO A 1 224 ? 9.406 -25.313 -4.204 1.00 89.94 224 PRO A CA 1
ATOM 1849 C C . PRO A 1 224 ? 8.232 -26.199 -3.777 1.00 89.94 224 PRO A C 1
ATOM 1851 O O . PRO A 1 224 ? 7.688 -26.941 -4.588 1.00 89.94 224 PRO A O 1
ATOM 1854 N N . SER A 1 225 ? 7.853 -26.149 -2.498 1.00 89.00 225 SER A N 1
ATOM 1855 C CA . SER A 1 225 ? 6.721 -26.900 -1.948 1.00 89.00 225 SER A CA 1
ATOM 1856 C C . SER A 1 225 ? 5.363 -26.239 -2.195 1.00 89.00 225 SER A C 1
ATOM 1858 O O . SER A 1 225 ? 4.335 -26.887 -2.005 1.00 89.00 225 SER A O 1
ATOM 1860 N N . ALA A 1 226 ? 5.328 -24.965 -2.596 1.00 84.81 226 ALA A N 1
ATOM 1861 C CA . ALA A 1 226 ? 4.097 -24.298 -2.997 1.00 84.81 226 ALA A CA 1
ATOM 1862 C C . ALA A 1 226 ? 3.773 -24.662 -4.450 1.00 84.81 226 ALA A C 1
ATOM 1864 O O . ALA A 1 226 ? 4.658 -24.633 -5.292 1.00 84.81 226 ALA A O 1
ATOM 1865 N N . SER A 1 227 ? 2.515 -24.972 -4.760 1.00 85.31 227 SER A N 1
ATOM 1866 C CA . SER A 1 227 ? 2.051 -25.145 -6.142 1.00 85.31 227 SER A CA 1
ATOM 1867 C C . SER A 1 227 ? 1.532 -23.811 -6.675 1.00 85.31 227 SER A C 1
ATOM 1869 O O . SER A 1 227 ? 0.624 -23.224 -6.081 1.00 85.31 227 SER A O 1
ATOM 1871 N N . LEU A 1 228 ? 2.060 -23.324 -7.805 1.00 84.94 228 LEU A N 1
ATOM 1872 C CA . LEU A 1 228 ? 1.498 -22.144 -8.486 1.00 84.94 228 LEU A CA 1
ATOM 1873 C C . LEU A 1 228 ? 0.022 -22.324 -8.861 1.00 84.94 228 LEU A C 1
ATOM 1875 O O . LEU A 1 228 ? -0.726 -21.349 -8.877 1.00 84.94 228 LEU A O 1
ATOM 1879 N N . ALA A 1 229 ? -0.408 -23.556 -9.153 1.00 85.38 229 ALA A N 1
ATOM 1880 C CA . ALA A 1 229 ? -1.785 -23.830 -9.549 1.00 85.38 229 ALA A CA 1
ATOM 1881 C C . ALA A 1 229 ? -2.780 -23.506 -8.428 1.00 85.38 229 ALA A C 1
ATOM 1883 O O . ALA A 1 229 ? -3.886 -23.060 -8.730 1.00 85.38 229 ALA A O 1
ATOM 1884 N N . ASP A 1 230 ? -2.355 -23.642 -7.170 1.00 87.38 230 ASP A N 1
ATOM 188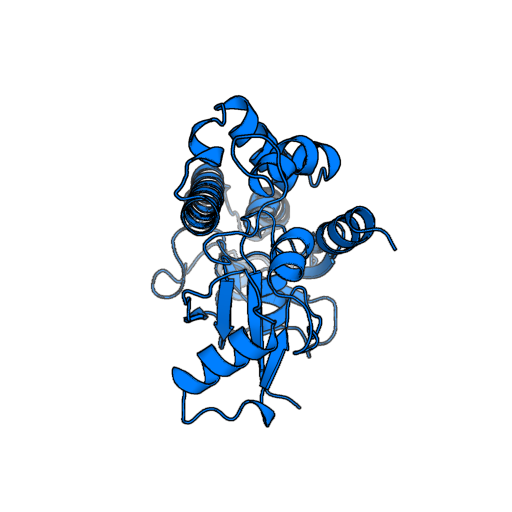5 C CA . ASP A 1 230 ? -3.190 -23.484 -5.976 1.00 87.38 230 ASP A CA 1
ATOM 1886 C C . ASP A 1 230 ? -3.338 -22.018 -5.547 1.00 87.38 230 ASP A C 1
ATOM 1888 O O . ASP A 1 230 ? -4.103 -21.716 -4.630 1.00 87.38 230 ASP A O 1
ATOM 1892 N N . HIS A 1 231 ? -2.598 -21.099 -6.177 1.00 88.06 231 HIS A N 1
ATOM 1893 C CA . HIS A 1 231 ? -2.532 -19.703 -5.761 1.00 88.06 231 HIS A CA 1
ATOM 1894 C C . HIS A 1 231 ? -2.976 -18.733 -6.862 1.00 88.06 231 HIS A C 1
ATOM 1896 O O . HIS A 1 231 ? -2.771 -18.971 -8.053 1.00 88.06 231 HIS A O 1
ATOM 1902 N N . GLN A 1 232 ? -3.562 -17.609 -6.450 1.00 91.19 232 GLN A N 1
ATOM 1903 C CA . GLN A 1 232 ? -3.807 -16.429 -7.282 1.00 91.19 232 GLN A CA 1
ATOM 1904 C C . GLN A 1 232 ? -2.811 -15.340 -6.898 1.00 91.19 232 GLN A C 1
ATOM 1906 O O . GLN A 1 232 ? -2.606 -15.071 -5.712 1.00 91.19 232 GLN A O 1
ATOM 1911 N N . PHE A 1 233 ? -2.218 -14.709 -7.909 1.00 94.75 233 PHE A N 1
ATOM 1912 C CA . PHE A 1 233 ? -1.310 -13.576 -7.763 1.00 94.75 233 PHE A CA 1
ATOM 1913 C C . PHE A 1 233 ? -2.089 -12.310 -8.096 1.00 94.75 233 PHE A C 1
ATOM 1915 O O . PHE A 1 233 ? -2.394 -12.045 -9.259 1.00 94.75 233 PHE A O 1
ATOM 1922 N N . LEU A 1 234 ? -2.447 -11.561 -7.061 1.00 95.69 234 LEU A N 1
ATOM 1923 C CA . LEU A 1 234 ? -3.300 -10.391 -7.177 1.00 95.69 234 LEU A CA 1
ATOM 1924 C C . LEU A 1 234 ? -2.476 -9.114 -7.100 1.00 95.69 234 LEU A C 1
ATOM 1926 O O . LEU A 1 234 ? -1.611 -8.978 -6.240 1.00 95.69 234 LEU A O 1
ATOM 1930 N N . LEU A 1 235 ? -2.797 -8.152 -7.951 1.00 96.81 235 LEU A N 1
ATOM 1931 C CA . LEU A 1 235 ? -2.291 -6.788 -7.888 1.00 96.81 235 LEU A CA 1
ATOM 1932 C C . LEU A 1 235 ? -3.499 -5.855 -7.984 1.00 96.81 235 LEU A C 1
ATOM 1934 O O . LEU A 1 235 ? -4.310 -6.006 -8.892 1.00 96.81 235 LEU A O 1
ATOM 1938 N N . HIS A 1 236 ? -3.672 -4.943 -7.024 1.00 96.81 236 HIS A N 1
ATOM 1939 C CA . HIS A 1 236 ? -4.873 -4.096 -6.921 1.00 96.81 236 HIS A CA 1
ATOM 1940 C C . HIS A 1 236 ? -6.207 -4.877 -6.953 1.00 96.81 236 HIS A C 1
ATOM 1942 O O . HIS A 1 236 ? -7.222 -4.385 -7.444 1.00 96.81 236 HIS A O 1
ATOM 1948 N N . GLY A 1 237 ? -6.229 -6.097 -6.413 1.00 94.62 237 GLY A N 1
ATOM 1949 C CA . GLY A 1 237 ? -7.415 -6.949 -6.384 1.00 94.62 237 GLY A CA 1
ATOM 1950 C C . G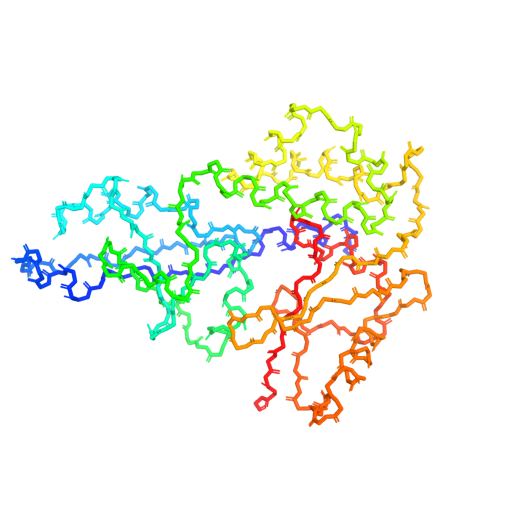LY A 1 237 ? -7.763 -7.629 -7.713 1.00 94.62 237 GLY A C 1
ATOM 1951 O O . GLY A 1 237 ? -8.855 -8.189 -7.825 1.00 94.62 237 GLY A O 1
ATOM 1952 N N . ILE A 1 238 ? -6.878 -7.627 -8.708 1.00 94.50 238 ILE A N 1
ATOM 1953 C CA . ILE A 1 238 ? -7.084 -8.341 -9.977 1.00 94.50 238 ILE A CA 1
ATOM 1954 C C . ILE A 1 238 ? -5.936 -9.308 -10.264 1.00 94.50 238 ILE A C 1
ATOM 1956 O O . ILE A 1 238 ? -4.810 -9.095 -9.818 1.00 94.50 238 ILE A O 1
ATOM 1960 N N . GLU A 1 239 ? -6.222 -10.380 -11.002 1.00 94.50 239 GLU A N 1
ATOM 1961 C CA . GLU A 1 239 ? -5.182 -11.276 -11.510 1.00 94.50 239 GLU A CA 1
ATOM 1962 C C . GLU A 1 239 ? -4.495 -10.649 -12.722 1.00 94.50 239 GLU A C 1
ATOM 1964 O O . GLU A 1 239 ? -5.153 -10.163 -13.645 1.00 94.50 239 GLU A O 1
ATOM 1969 N N . ILE A 1 240 ? -3.165 -10.690 -12.727 1.00 94.31 240 ILE A N 1
ATOM 1970 C CA . ILE A 1 240 ? -2.366 -10.217 -13.854 1.00 94.31 240 ILE A CA 1
ATOM 1971 C C . ILE A 1 240 ? -2.031 -11.409 -14.758 1.00 94.31 240 ILE A C 1
ATOM 1973 O O . ILE A 1 240 ? -1.518 -12.418 -14.267 1.00 94.31 240 ILE A O 1
ATOM 1977 N N . PRO A 1 241 ? -2.289 -11.327 -16.078 1.00 94.88 241 PRO A N 1
ATOM 1978 C CA . PRO A 1 241 ? -1.920 -12.390 -17.002 1.00 94.88 241 PRO A CA 1
ATOM 1979 C C . PRO A 1 241 ? -0.419 -12.684 -16.947 1.00 94.88 241 PRO A C 1
ATOM 1981 O O . PRO A 1 241 ? 0.396 -11.768 -17.033 1.00 94.88 241 PRO A O 1
ATOM 1984 N N . ALA A 1 242 ? -0.041 -13.963 -16.895 1.00 96.00 242 ALA A N 1
ATOM 1985 C CA . ALA A 1 242 ? 1.367 -14.370 -16.832 1.00 96.00 242 ALA A CA 1
ATOM 1986 C C . ALA A 1 242 ? 2.201 -13.853 -18.022 1.00 96.00 242 ALA A C 1
ATOM 1988 O O . ALA A 1 242 ? 3.393 -13.617 -17.886 1.00 96.00 242 ALA A O 1
ATOM 1989 N N . VAL A 1 243 ? 1.570 -13.633 -19.177 1.00 97.12 243 VAL A N 1
ATOM 1990 C CA . VAL A 1 243 ? 2.219 -13.106 -20.390 1.00 97.12 243 VAL A CA 1
ATOM 1991 C C . VAL A 1 243 ? 2.432 -11.587 -20.373 1.00 97.12 243 VAL A C 1
ATOM 1993 O O . VAL A 1 243 ? 3.049 -11.057 -21.292 1.00 97.12 243 VAL A O 1
ATOM 1996 N N . ALA A 1 244 ? 1.906 -10.865 -19.378 1.00 97.00 244 ALA A N 1
ATOM 1997 C CA . ALA A 1 244 ? 2.010 -9.410 -19.322 1.00 97.00 244 ALA A CA 1
ATOM 1998 C C . ALA A 1 244 ? 3.470 -8.965 -19.150 1.00 97.00 244 ALA A C 1
ATOM 2000 O O . ALA A 1 244 ? 4.178 -9.483 -18.284 1.00 97.00 244 ALA A O 1
ATOM 2001 N N . HIS A 1 245 ? 3.905 -7.984 -19.946 1.00 96.94 245 HIS A N 1
ATOM 2002 C CA . HIS A 1 245 ? 5.256 -7.425 -19.874 1.00 96.94 245 HIS A CA 1
ATOM 2003 C C . HIS A 1 245 ? 5.493 -6.722 -18.538 1.00 96.94 245 HIS A C 1
ATOM 2005 O O . HIS A 1 245 ? 4.754 -5.808 -18.165 1.00 96.94 245 HIS A O 1
ATOM 2011 N N . LEU A 1 246 ? 6.546 -7.123 -17.827 1.00 96.81 246 LEU A N 1
ATOM 2012 C CA . LEU A 1 246 ? 6.743 -6.700 -16.447 1.00 96.81 246 LEU A CA 1
ATOM 2013 C C . LEU A 1 246 ? 7.106 -5.213 -16.323 1.00 96.81 246 LEU A C 1
ATOM 2015 O O . LEU A 1 246 ? 6.626 -4.557 -15.400 1.00 96.81 246 LEU A O 1
ATOM 2019 N N . GLN A 1 247 ? 7.873 -4.664 -17.275 1.00 95.81 247 GLN A N 1
ATOM 2020 C CA . GLN A 1 247 ? 8.145 -3.220 -17.361 1.00 95.81 247 GLN A CA 1
ATOM 2021 C C . GLN A 1 247 ? 6.841 -2.419 -17.355 1.00 95.81 247 GLN A C 1
ATOM 2023 O O . GLN A 1 247 ? 6.659 -1.526 -16.532 1.00 95.81 247 GLN A O 1
ATOM 2028 N N . TRP A 1 248 ? 5.910 -2.789 -18.232 1.00 95.44 248 TRP A N 1
ATOM 2029 C CA . TRP A 1 248 ? 4.641 -2.091 -18.364 1.00 95.44 248 TRP A CA 1
ATOM 2030 C C . TRP A 1 248 ? 3.778 -2.242 -17.106 1.00 95.44 248 TRP A C 1
ATOM 2032 O O . TRP A 1 248 ? 3.192 -1.265 -16.644 1.00 95.44 248 TRP A O 1
ATOM 2042 N N . VAL A 1 249 ? 3.746 -3.436 -16.500 1.00 97.00 249 VAL A N 1
ATOM 2043 C CA . VAL A 1 249 ? 3.041 -3.658 -15.226 1.00 97.00 249 VAL A CA 1
ATOM 2044 C C . VAL A 1 249 ? 3.613 -2.735 -14.144 1.00 97.00 249 VAL A C 1
ATOM 2046 O O . VAL A 1 249 ? 2.851 -2.071 -13.449 1.00 97.00 249 VAL A O 1
ATOM 2049 N N . SER A 1 250 ? 4.940 -2.622 -14.050 1.00 96.88 250 SER A N 1
ATOM 2050 C CA . SER A 1 250 ? 5.631 -1.731 -13.108 1.00 96.88 250 SER A CA 1
ATOM 2051 C C . SER A 1 250 ? 5.293 -0.249 -13.325 1.00 96.88 250 SER A C 1
ATOM 2053 O O . SER A 1 250 ? 5.041 0.479 -12.366 1.00 96.88 250 SER A O 1
ATOM 2055 N N . GLU A 1 251 ? 5.232 0.213 -14.572 1.00 95.38 251 GLU A N 1
ATOM 2056 C CA . GLU A 1 251 ? 4.948 1.615 -14.915 1.00 95.38 251 GLU A CA 1
ATOM 2057 C C . GLU A 1 251 ? 3.495 2.051 -14.661 1.00 95.38 251 GLU A C 1
ATOM 2059 O O . GLU A 1 251 ? 3.236 3.246 -14.473 1.00 95.38 251 GLU A O 1
ATOM 2064 N N . HIS A 1 252 ? 2.541 1.117 -14.697 1.00 95.81 252 HIS A N 1
ATOM 2065 C CA . HIS A 1 252 ? 1.107 1.443 -14.722 1.00 95.81 252 HIS A CA 1
ATOM 2066 C C . HIS A 1 252 ? 0.329 0.905 -13.523 1.00 95.81 252 HIS A C 1
ATOM 2068 O O . HIS A 1 252 ? -0.665 1.514 -13.134 1.00 95.81 252 HIS A O 1
ATOM 2074 N N . LEU A 1 253 ? 0.788 -0.194 -12.921 1.00 97.19 253 LEU A N 1
ATOM 2075 C CA . LEU A 1 253 ? 0.103 -0.898 -11.834 1.00 97.19 253 LEU A CA 1
ATOM 2076 C C . LEU A 1 253 ? 0.920 -0.935 -10.533 1.00 97.19 253 LEU A C 1
ATOM 2078 O O . LEU A 1 253 ? 0.597 -1.695 -9.623 1.00 97.19 253 LEU A O 1
ATOM 2082 N N . SER A 1 254 ? 1.990 -0.143 -10.431 1.00 97.94 254 SER A N 1
ATOM 2083 C CA . SER A 1 254 ? 2.639 0.093 -9.139 1.00 97.94 254 SER A CA 1
ATOM 2084 C C . SER A 1 254 ? 1.771 0.968 -8.247 1.00 97.94 254 SER A C 1
ATOM 2086 O O . SER A 1 254 ? 1.114 1.909 -8.700 1.00 97.94 254 SER A O 1
ATOM 2088 N N . TYR A 1 255 ? 1.851 0.716 -6.944 1.00 98.44 255 TYR A N 1
ATOM 2089 C CA . TYR A 1 255 ? 1.324 1.635 -5.946 1.00 98.44 255 TYR A CA 1
ATOM 2090 C C . TYR A 1 255 ? 2.108 2.961 -5.971 1.00 98.44 255 TYR A C 1
ATOM 2092 O O . TYR A 1 255 ? 3.192 3.039 -6.558 1.00 98.44 255 TYR A O 1
ATOM 2100 N N . PRO A 1 256 ? 1.605 4.027 -5.318 1.00 98.19 256 PRO A N 1
ATOM 2101 C CA . PRO A 1 256 ? 2.291 5.318 -5.281 1.00 98.19 256 PRO A CA 1
ATOM 2102 C C . PRO A 1 256 ? 3.725 5.256 -4.743 1.00 98.19 256 PRO A C 1
ATOM 2104 O O . PRO A 1 256 ? 4.560 6.079 -5.104 1.00 98.19 256 PRO A O 1
ATOM 2107 N N . ASP A 1 257 ? 4.047 4.265 -3.913 1.00 97.94 257 ASP A N 1
ATOM 2108 C CA . ASP A 1 257 ? 5.404 4.017 -3.411 1.00 97.94 257 ASP A CA 1
ATOM 2109 C C . ASP A 1 257 ? 6.341 3.357 -4.442 1.00 97.94 257 ASP A C 1
ATOM 2111 O O . ASP A 1 257 ? 7.498 3.077 -4.135 1.00 97.94 257 ASP A O 1
ATOM 2115 N N . ASN A 1 258 ? 5.857 3.175 -5.677 1.00 98.25 258 ASN A N 1
ATOM 2116 C CA . ASN A 1 258 ? 6.551 2.617 -6.837 1.00 98.25 258 ASN A CA 1
ATOM 2117 C C . ASN A 1 258 ? 6.892 1.125 -6.703 1.00 98.25 258 ASN A C 1
ATOM 2119 O O . ASN A 1 258 ? 7.786 0.644 -7.400 1.00 98.25 258 ASN A O 1
ATOM 2123 N N . PHE A 1 259 ? 6.177 0.397 -5.841 1.00 98.44 259 PHE A N 1
ATOM 2124 C CA . PHE A 1 259 ? 6.258 -1.057 -5.752 1.00 98.44 259 PHE A CA 1
ATOM 2125 C C . PHE A 1 259 ? 5.026 -1.743 -6.348 1.00 98.44 259 PHE A C 1
ATOM 2127 O O . PHE A 1 259 ? 3.879 -1.334 -6.147 1.00 98.44 259 PHE A O 1
ATOM 2134 N N . LEU A 1 260 ? 5.276 -2.868 -7.017 1.00 98.31 260 LEU A N 1
ATOM 2135 C CA . LEU A 1 260 ? 4.269 -3.876 -7.315 1.00 98.31 260 LEU A CA 1
ATOM 2136 C C . LEU A 1 260 ? 4.016 -4.723 -6.067 1.00 98.31 260 LEU A C 1
ATOM 2138 O O . LEU A 1 260 ? 4.807 -5.608 -5.726 1.00 98.31 260 LEU A O 1
ATOM 2142 N N . HIS A 1 261 ? 2.906 -4.460 -5.387 1.00 98.06 261 HIS A N 1
ATOM 2143 C CA . HIS A 1 261 ? 2.501 -5.225 -4.211 1.00 98.06 261 HIS A CA 1
ATOM 2144 C C . HIS A 1 261 ? 1.589 -6.382 -4.603 1.00 98.06 261 HIS A C 1
ATOM 2146 O O . HIS A 1 261 ? 0.390 -6.207 -4.808 1.00 98.06 261 HIS A O 1
ATOM 2152 N N . ILE A 1 262 ? 2.177 -7.570 -4.712 1.00 97.88 262 ILE A N 1
ATOM 2153 C CA . ILE A 1 262 ? 1.516 -8.774 -5.208 1.00 97.88 262 ILE A CA 1
ATOM 2154 C C . ILE A 1 262 ? 0.995 -9.586 -4.024 1.00 97.88 262 ILE A C 1
ATOM 2156 O O . ILE A 1 262 ? 1.767 -10.104 -3.219 1.00 97.88 262 ILE A O 1
ATOM 2160 N N . VAL A 1 263 ? -0.318 -9.722 -3.906 1.00 96.94 263 VAL A N 1
ATOM 2161 C CA . VAL A 1 263 ? -0.964 -10.503 -2.852 1.00 96.94 263 VAL A CA 1
ATOM 2162 C C . VAL A 1 263 ? -1.216 -11.922 -3.339 1.00 96.94 263 VAL A C 1
ATOM 2164 O O . VAL A 1 263 ? -1.895 -12.143 -4.339 1.00 96.94 263 VAL A O 1
ATOM 2167 N N . LEU A 1 264 ? -0.677 -12.893 -2.607 1.00 94.00 264 LEU A N 1
ATOM 2168 C CA . LEU A 1 264 ? -0.873 -14.307 -2.866 1.00 94.00 264 LEU A CA 1
ATOM 2169 C C . LEU A 1 264 ? -2.040 -14.835 -2.030 1.00 94.00 264 LEU A C 1
ATOM 2171 O O . LEU A 1 264 ? -1.986 -14.848 -0.798 1.00 94.00 264 LEU A O 1
ATOM 2175 N N . THR A 1 265 ? -3.078 -15.311 -2.706 1.00 89.56 265 THR A N 1
ATOM 2176 C CA . THR A 1 265 ? -4.251 -15.950 -2.086 1.00 89.56 265 THR A CA 1
ATOM 2177 C C . THR A 1 265 ? -4.393 -17.375 -2.605 1.00 89.56 265 THR A C 1
ATOM 2179 O O . THR A 1 265 ? -3.842 -17.707 -3.653 1.00 89.56 265 THR A O 1
ATOM 2182 N N . ARG A 1 266 ? -5.073 -18.255 -1.863 1.00 84.69 266 ARG A N 1
ATOM 2183 C CA . ARG A 1 266 ? -5.384 -19.603 -2.363 1.00 84.69 266 ARG A CA 1
ATOM 2184 C C . ARG A 1 266 ? -6.597 -19.534 -3.282 1.00 84.69 266 ARG A C 1
ATOM 2186 O O . ARG A 1 266 ? -7.556 -18.843 -2.947 1.00 84.69 266 ARG A O 1
ATOM 2193 N N . LYS A 1 267 ? -6.571 -20.273 -4.392 1.00 80.69 267 LYS A N 1
ATOM 2194 C CA . LYS A 1 267 ? -7.773 -20.487 -5.205 1.00 80.69 267 LYS A CA 1
ATOM 2195 C C . LYS A 1 267 ? -8.794 -21.259 -4.375 1.00 80.69 267 LYS A C 1
ATOM 2197 O O . LYS A 1 267 ? -8.460 -22.295 -3.802 1.00 80.69 267 LYS A O 1
ATOM 2202 N N . THR A 1 268 ? -9.997 -20.707 -4.280 1.00 61.84 268 THR A N 1
ATOM 2203 C CA . THR A 1 268 ? -11.191 -21.393 -3.772 1.00 61.84 268 THR A CA 1
ATOM 2204 C C . THR A 1 268 ? -11.751 -22.339 -4.814 1.00 61.84 268 THR A C 1
ATOM 2206 O O . THR A 1 268 ? -11.784 -21.915 -5.993 1.00 61.84 268 THR A O 1
#

Solvent-accessible surface area (backbone atoms only — not comparable to full-atom values): 15127 Å² total; per-residue (Å²): 133,55,72,67,53,48,36,45,52,55,53,70,32,63,43,52,32,30,38,35,74,37,69,68,53,30,59,75,48,70,43,89,66,83,76,80,67,50,75,45,77,42,43,24,64,33,45,59,68,81,48,42,71,58,50,46,67,70,44,18,83,50,48,74,52,55,91,85,46,56,67,49,44,23,49,84,94,44,75,54,54,58,90,46,36,42,35,59,54,38,56,59,75,48,68,94,49,75,80,53,45,64,33,37,40,40,54,64,89,69,57,70,93,82,34,82,85,83,79,52,69,66,53,54,52,50,50,45,53,51,40,36,51,52,24,32,35,41,32,58,69,34,63,48,65,70,71,58,48,75,66,53,55,50,42,43,53,49,15,58,78,71,68,37,63,67,62,25,48,74,53,51,53,54,78,65,29,44,87,84,70,44,90,58,74,38,59,22,50,38,44,37,35,28,42,91,86,38,81,73,46,70,70,88,43,56,19,65,99,34,28,44,39,54,56,52,50,51,50,38,67,79,37,72,89,55,59,72,86,52,42,41,59,24,46,93,81,39,78,68,61,47,81,41,51,34,46,60,46,54,73,40,64,32,41,89,40,48,33,32,61,31,34,52,44,72,65,128

pLDDT: mean 92.64, std 7.33, range [59.41, 98.44]

Organism: Amphimedon queenslandica (NCBI:txid400682)